Protein AF-A0A3C0QKD8-F1 (afdb_monomer)

Radius of gyration: 25.9 Å; Cα contacts (8 Å, |Δi|>4): 134; chains: 1; bounding box: 69×36×81 Å

Structure (mmCIF, N/CA/C/O backbone):
data_AF-A0A3C0QKD8-F1
#
_entry.id   AF-A0A3C0QKD8-F1
#
loop_
_atom_site.group_PDB
_atom_site.id
_atom_site.type_symbol
_atom_site.label_atom_id
_atom_site.label_alt_id
_atom_site.label_comp_id
_atom_site.label_asym_id
_atom_site.label_entity_id
_atom_site.label_seq_id
_atom_site.pdbx_PDB_ins_code
_atom_site.Cartn_x
_atom_site.Cartn_y
_atom_site.Cartn_z
_atom_site.occupancy
_atom_site.B_iso_or_equiv
_atom_site.auth_seq_id
_atom_site.auth_comp_id
_atom_site.auth_asym_id
_atom_site.auth_atom_id
_atom_site.pdbx_PDB_model_num
ATOM 1 N N . MET A 1 1 ? 36.847 -1.116 -53.064 1.00 80.38 1 MET A N 1
ATOM 2 C CA . MET A 1 1 ? 36.239 -2.237 -52.305 1.00 80.38 1 MET A CA 1
ATOM 3 C C . MET A 1 1 ? 36.498 -2.132 -50.800 1.00 80.38 1 MET A C 1
ATOM 5 O O . MET A 1 1 ? 35.533 -2.107 -50.054 1.00 80.38 1 MET A O 1
ATOM 9 N N . VAL A 1 2 ? 37.750 -1.978 -50.343 1.00 90.38 2 VAL A N 1
ATOM 10 C CA . VAL A 1 2 ? 38.104 -1.947 -48.902 1.00 90.38 2 VAL A CA 1
ATOM 11 C C . VAL A 1 2 ? 37.447 -0.801 -48.113 1.00 90.38 2 VAL A C 1
ATOM 13 O O . VAL A 1 2 ? 36.880 -1.041 -47.055 1.00 90.38 2 VAL A O 1
ATOM 16 N N . ILE A 1 3 ? 37.443 0.430 -48.639 1.00 92.25 3 ILE A N 1
ATOM 17 C CA . ILE A 1 3 ? 36.838 1.593 -47.953 1.00 92.25 3 ILE A CA 1
ATOM 18 C C . ILE A 1 3 ? 35.329 1.396 -47.732 1.00 92.25 3 ILE A C 1
ATOM 20 O O . ILE A 1 3 ? 34.822 1.678 -46.652 1.00 92.25 3 ILE A O 1
ATOM 24 N N . GLY A 1 4 ? 34.617 0.846 -48.722 1.00 93.06 4 GLY A N 1
ATOM 25 C CA . GLY A 1 4 ? 33.187 0.546 -48.599 1.00 93.06 4 GLY A CA 1
ATOM 26 C C . GLY A 1 4 ? 32.892 -0.508 -47.527 1.00 93.06 4 GLY A C 1
ATOM 27 O O . GLY A 1 4 ? 31.930 -0.364 -46.779 1.00 93.06 4 GLY A O 1
ATOM 28 N N . LEU A 1 5 ? 33.758 -1.521 -47.398 1.00 94.00 5 LEU A N 1
ATOM 29 C CA . LEU A 1 5 ? 33.658 -2.532 -46.343 1.00 94.00 5 LEU A CA 1
ATOM 30 C C . LEU A 1 5 ? 33.882 -1.923 -44.949 1.00 94.00 5 LEU A C 1
ATOM 32 O O . LEU A 1 5 ? 33.134 -2.226 -44.024 1.00 94.00 5 LEU A O 1
ATOM 36 N N . ILE A 1 6 ? 34.868 -1.032 -44.804 1.00 93.69 6 ILE A N 1
ATOM 37 C CA . ILE A 1 6 ? 35.143 -0.337 -43.536 1.00 93.69 6 ILE A CA 1
ATOM 38 C C . ILE A 1 6 ? 33.948 0.532 -43.125 1.00 93.69 6 ILE A C 1
ATOM 40 O O . ILE A 1 6 ? 33.510 0.457 -41.979 1.00 93.69 6 ILE A O 1
ATOM 44 N N . ILE A 1 7 ? 33.380 1.307 -44.056 1.00 94.38 7 ILE A N 1
ATOM 45 C CA . ILE A 1 7 ? 32.195 2.139 -43.789 1.00 94.38 7 ILE A CA 1
ATOM 46 C C . ILE A 1 7 ? 31.017 1.269 -43.331 1.00 94.38 7 ILE A C 1
ATOM 48 O O . ILE A 1 7 ? 30.371 1.592 -42.335 1.00 94.38 7 ILE A O 1
ATOM 52 N N . LEU A 1 8 ? 30.767 0.142 -44.004 1.00 94.50 8 LEU A N 1
ATOM 53 C CA . LEU A 1 8 ? 29.698 -0.786 -43.631 1.00 94.50 8 LEU A CA 1
ATOM 54 C C . LEU A 1 8 ? 29.883 -1.340 -42.209 1.00 94.50 8 LEU A C 1
ATOM 56 O O . LEU A 1 8 ? 28.931 -1.355 -41.430 1.00 94.50 8 LEU A O 1
ATOM 60 N N . ILE A 1 9 ? 31.103 -1.751 -41.850 1.00 95.19 9 ILE A N 1
ATOM 61 C CA . ILE A 1 9 ? 31.413 -2.261 -40.506 1.00 95.19 9 ILE A CA 1
ATOM 62 C C . ILE A 1 9 ? 31.172 -1.182 -39.449 1.00 95.19 9 ILE A C 1
ATOM 64 O O . ILE A 1 9 ? 30.532 -1.457 -38.437 1.00 95.19 9 ILE A O 1
ATOM 68 N N . VAL A 1 10 ? 31.631 0.050 -39.686 1.00 95.56 10 VAL A N 1
ATOM 69 C CA . VAL A 1 10 ? 31.432 1.166 -38.748 1.00 95.56 10 VAL A CA 1
ATOM 70 C C . VAL A 1 10 ? 29.944 1.453 -38.538 1.00 95.56 10 VAL A C 1
ATOM 72 O O . VAL A 1 10 ? 29.518 1.631 -37.398 1.00 95.56 10 VAL A O 1
ATOM 75 N N . VAL A 1 11 ? 29.136 1.437 -39.604 1.00 95.56 11 VAL A N 1
ATOM 76 C CA . VAL A 1 11 ? 27.679 1.631 -39.510 1.00 95.56 11 VAL A CA 1
ATOM 77 C C . VAL A 1 11 ? 27.017 0.513 -38.702 1.00 95.56 11 VAL A C 1
ATOM 79 O O . VAL A 1 11 ? 26.193 0.796 -37.832 1.00 95.56 11 VAL A O 1
ATOM 82 N N . ILE A 1 12 ? 27.396 -0.747 -38.937 1.00 95.25 12 ILE A N 1
ATOM 83 C CA . ILE A 1 12 ? 26.854 -1.895 -38.194 1.00 95.25 12 ILE A CA 1
ATOM 84 C C . ILE A 1 12 ? 27.232 -1.803 -36.713 1.00 95.25 12 ILE A C 1
ATOM 86 O O . ILE A 1 12 ? 26.358 -1.904 -35.853 1.00 95.25 12 ILE A O 1
ATOM 90 N N . VAL A 1 13 ? 28.510 -1.572 -36.402 1.00 95.44 13 VAL A N 1
ATOM 91 C CA . VAL A 1 13 ? 28.991 -1.457 -35.017 1.00 95.44 13 VAL A CA 1
ATOM 92 C C . VAL A 1 13 ? 28.319 -0.282 -34.308 1.00 95.44 13 VAL A C 1
ATOM 94 O O . VAL A 1 13 ? 27.832 -0.444 -33.189 1.00 95.44 13 VAL A O 1
ATOM 97 N N . GLY A 1 14 ? 28.216 0.875 -34.968 1.00 95.44 14 GLY A N 1
ATOM 98 C CA . GLY A 1 14 ? 27.505 2.039 -34.438 1.00 95.44 14 GLY A CA 1
ATOM 99 C C . GLY A 1 14 ? 26.031 1.743 -34.148 1.00 95.44 14 GLY A C 1
ATOM 100 O O . GLY A 1 14 ? 25.534 2.076 -33.072 1.00 95.44 14 GLY A O 1
ATOM 101 N N . GLY A 1 15 ? 25.347 1.047 -35.061 1.00 94.19 15 GLY A N 1
ATOM 102 C CA . GLY A 1 15 ? 23.964 0.607 -34.870 1.00 94.19 15 GLY A CA 1
ATOM 103 C C . GLY A 1 15 ? 23.799 -0.357 -33.690 1.00 94.19 15 GLY A C 1
ATOM 104 O O . GLY A 1 15 ? 22.895 -0.181 -32.872 1.00 94.19 15 GLY A O 1
ATOM 105 N N . VAL A 1 16 ? 24.696 -1.335 -33.547 1.00 93.12 16 VAL A N 1
ATOM 106 C CA . VAL A 1 16 ? 24.682 -2.289 -32.424 1.00 93.12 16 VAL A CA 1
ATOM 107 C C . VAL A 1 16 ? 24.898 -1.574 -31.089 1.00 93.12 16 VAL A C 1
ATOM 109 O O . VAL A 1 16 ? 24.144 -1.808 -30.143 1.00 93.12 16 VAL A O 1
ATOM 112 N N . LEU A 1 17 ? 25.877 -0.668 -31.007 1.00 94.25 17 LEU A N 1
ATOM 113 C CA . LEU A 1 17 ? 26.139 0.112 -29.793 1.00 94.25 17 LEU A CA 1
ATOM 114 C C . LEU A 1 17 ? 24.939 0.985 -29.402 1.00 94.25 17 LEU A C 1
ATOM 116 O O . LEU A 1 17 ? 24.600 1.064 -28.219 1.00 94.25 17 LEU A O 1
ATOM 120 N N . LEU A 1 18 ? 24.254 1.584 -30.381 1.00 93.31 18 LEU A N 1
ATOM 121 C CA . LEU A 1 18 ? 23.038 2.364 -30.142 1.00 93.31 18 LEU A CA 1
ATOM 122 C C . LEU A 1 18 ? 21.918 1.498 -29.544 1.00 93.31 18 LEU A C 1
ATOM 124 O O . LEU A 1 18 ? 21.311 1.875 -28.538 1.00 93.31 18 LEU A O 1
ATOM 128 N N . VAL A 1 19 ? 21.662 0.323 -30.128 1.00 90.38 19 VAL A N 1
ATOM 129 C CA . VAL A 1 19 ? 20.639 -0.615 -29.635 1.00 90.38 19 VAL A CA 1
ATOM 130 C C . VAL A 1 19 ? 20.970 -1.096 -28.221 1.00 90.38 19 VAL A C 1
ATOM 132 O O . VAL A 1 19 ? 20.083 -1.130 -27.365 1.00 90.38 19 VAL A O 1
ATOM 135 N N . LEU A 1 20 ? 22.240 -1.408 -27.945 1.00 92.00 20 LEU A N 1
ATOM 136 C CA . LEU A 1 20 ? 22.697 -1.790 -26.606 1.00 92.00 20 LEU A CA 1
ATOM 137 C C . LEU A 1 20 ? 22.483 -0.663 -25.590 1.00 92.00 20 LEU A C 1
ATOM 139 O O . LEU A 1 20 ? 21.946 -0.915 -24.511 1.00 92.00 20 LEU A O 1
ATOM 143 N N . GLY A 1 21 ? 22.823 0.580 -25.941 1.00 92.44 21 GLY A N 1
ATOM 144 C CA . GLY A 1 21 ? 22.597 1.743 -25.080 1.00 92.44 21 GLY A CA 1
ATOM 145 C C . GLY A 1 21 ? 21.118 1.937 -24.726 1.00 92.44 21 GLY A C 1
ATOM 146 O O . GLY A 1 21 ? 20.770 2.095 -23.551 1.00 92.44 21 GLY A O 1
ATOM 147 N N . ILE A 1 22 ? 20.228 1.839 -25.721 1.00 90.62 22 ILE A N 1
ATOM 148 C CA . ILE A 1 22 ? 18.770 1.912 -25.520 1.00 90.62 22 ILE A CA 1
ATOM 149 C C . ILE A 1 22 ? 18.277 0.760 -24.635 1.00 90.62 22 ILE A C 1
ATOM 151 O O . ILE A 1 22 ? 17.423 0.969 -23.765 1.00 90.62 22 ILE A O 1
ATOM 155 N N . GLY A 1 23 ? 18.811 -0.446 -24.840 1.00 91.56 23 GLY A N 1
ATOM 156 C CA . GLY A 1 23 ? 18.458 -1.632 -24.065 1.00 91.56 23 GLY A CA 1
ATOM 157 C C . GLY A 1 23 ? 18.839 -1.510 -22.594 1.00 91.56 23 GLY A C 1
ATOM 158 O O . GLY A 1 23 ? 17.981 -1.692 -21.728 1.00 91.56 23 GLY A O 1
ATOM 159 N N . ILE A 1 24 ? 20.081 -1.111 -22.305 1.00 93.75 24 ILE A N 1
ATOM 160 C CA . ILE A 1 24 ? 20.577 -0.902 -20.935 1.00 93.75 24 ILE A CA 1
ATOM 161 C C . ILE A 1 24 ? 19.752 0.179 -20.228 1.00 93.75 24 ILE A C 1
ATOM 163 O O . ILE A 1 24 ? 19.260 -0.040 -19.118 1.00 93.75 24 ILE A O 1
ATOM 167 N N . GLY A 1 25 ? 19.536 1.327 -20.881 1.00 94.12 25 GLY A N 1
ATOM 168 C CA . GLY A 1 25 ? 18.723 2.407 -20.317 1.00 94.12 25 GLY A CA 1
ATOM 169 C C . GLY A 1 25 ? 17.281 1.969 -20.048 1.00 94.12 25 GLY A C 1
ATOM 170 O O . GLY A 1 25 ? 16.704 2.278 -19.002 1.00 94.12 25 GLY A O 1
ATOM 171 N N . THR A 1 26 ? 16.705 1.183 -20.960 1.00 94.19 26 THR A N 1
ATOM 172 C CA . THR A 1 26 ? 15.344 0.665 -20.813 1.00 94.19 26 THR A CA 1
ATOM 173 C C . THR A 1 26 ? 15.217 -0.308 -19.656 1.00 94.19 26 THR A C 1
ATOM 175 O O . THR A 1 26 ? 14.355 -0.103 -18.796 1.00 94.19 26 THR A O 1
ATOM 178 N N . TYR A 1 27 ? 16.101 -1.297 -19.586 1.00 95.12 27 TYR A N 1
ATOM 179 C CA . TYR A 1 27 ? 16.135 -2.275 -18.506 1.00 95.12 27 TYR A CA 1
ATOM 180 C C . TYR A 1 27 ? 16.304 -1.599 -17.137 1.00 95.12 27 TYR A C 1
ATOM 182 O O . TYR A 1 27 ? 15.473 -1.791 -16.246 1.00 95.12 27 TYR A O 1
ATOM 190 N N . ASN A 1 28 ? 17.296 -0.714 -16.993 1.00 96.38 28 ASN A N 1
ATOM 191 C CA . ASN A 1 28 ? 17.555 -0.009 -15.735 1.00 96.38 28 ASN A CA 1
ATOM 192 C C . ASN A 1 28 ? 16.366 0.861 -15.302 1.00 96.38 28 ASN A C 1
ATOM 194 O O . ASN A 1 28 ? 16.020 0.893 -14.119 1.00 96.38 28 ASN A O 1
ATOM 198 N N . SER A 1 29 ? 15.687 1.520 -16.251 1.00 96.06 29 SER A N 1
ATOM 199 C CA . SER A 1 29 ? 14.483 2.303 -15.942 1.00 96.06 29 SER A CA 1
ATOM 200 C C . SER A 1 29 ? 13.337 1.434 -15.407 1.00 96.06 29 SER A C 1
ATOM 202 O O . SER A 1 29 ? 12.651 1.834 -14.467 1.00 96.06 29 SER A O 1
ATOM 204 N N . MET A 1 30 ? 13.153 0.222 -15.943 1.00 95.94 30 MET A N 1
ATOM 205 C CA . MET A 1 30 ? 12.125 -0.709 -15.468 1.00 95.94 30 MET A CA 1
ATOM 206 C C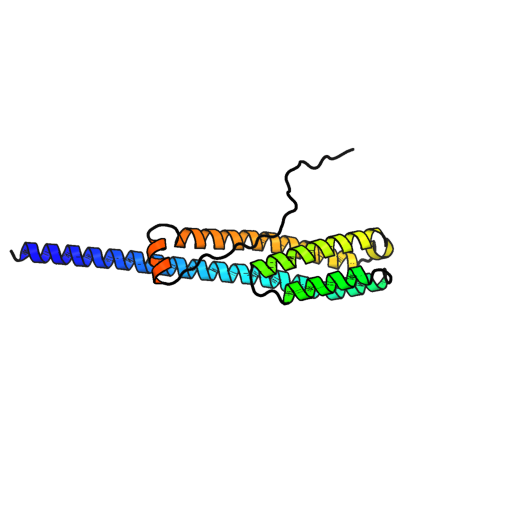 . MET A 1 30 ? 12.458 -1.291 -14.098 1.00 95.94 30 MET A C 1
ATOM 208 O O . MET A 1 30 ? 11.563 -1.396 -13.261 1.00 95.94 30 MET A O 1
ATOM 212 N N . VAL A 1 31 ? 13.724 -1.643 -13.848 1.00 97.50 31 VAL A N 1
ATOM 213 C CA . VAL A 1 31 ? 14.183 -2.090 -12.522 1.00 97.50 31 VAL A CA 1
ATOM 214 C C . VAL A 1 31 ? 13.965 -0.984 -11.491 1.00 97.50 31 VAL A C 1
ATOM 216 O O . VAL A 1 31 ? 13.397 -1.233 -10.431 1.00 97.50 31 VAL A O 1
ATOM 219 N N . SER A 1 32 ? 14.327 0.258 -11.826 1.00 98.12 32 SER A N 1
ATOM 220 C CA . SER A 1 32 ? 14.095 1.410 -10.951 1.00 98.12 32 SER A CA 1
ATOM 221 C C . SER A 1 32 ? 12.609 1.595 -10.626 1.00 98.12 32 SER A C 1
ATOM 223 O O . SER A 1 32 ? 12.248 1.754 -9.461 1.00 98.12 32 SER A O 1
ATOM 225 N N . LEU A 1 33 ? 11.731 1.524 -11.632 1.00 98.12 33 LEU A N 1
ATOM 226 C CA . LEU A 1 33 ? 10.284 1.635 -11.426 1.00 98.12 33 LEU A CA 1
ATOM 227 C C . LEU A 1 33 ? 9.717 0.468 -10.607 1.00 98.12 33 LEU A C 1
ATOM 229 O O . LEU A 1 33 ? 8.887 0.709 -9.736 1.00 98.12 33 LEU A O 1
ATOM 233 N N . ARG A 1 34 ? 10.189 -0.766 -10.822 1.00 97.81 34 ARG A N 1
ATOM 234 C CA . ARG A 1 34 ? 9.801 -1.933 -10.012 1.00 97.81 34 ARG A CA 1
ATOM 235 C C . ARG A 1 34 ? 10.134 -1.706 -8.537 1.00 97.81 34 ARG A C 1
ATOM 237 O O . ARG A 1 34 ? 9.251 -1.821 -7.695 1.00 97.81 34 ARG A O 1
ATOM 244 N N . ASN A 1 35 ? 11.362 -1.281 -8.247 1.00 98.12 35 ASN A N 1
ATOM 245 C CA . ASN A 1 35 ? 11.793 -0.995 -6.878 1.00 98.12 35 ASN A CA 1
ATOM 246 C C . ASN A 1 35 ? 10.987 0.153 -6.252 1.00 98.12 35 ASN A C 1
ATOM 248 O O . ASN A 1 35 ? 10.695 0.123 -5.061 1.00 98.12 35 ASN A O 1
ATOM 252 N N . ARG A 1 36 ? 10.594 1.162 -7.042 1.00 98.06 36 ARG A N 1
ATOM 253 C CA . ARG A 1 36 ? 9.719 2.248 -6.570 1.00 98.06 36 ARG A CA 1
ATOM 254 C C . ARG A 1 36 ? 8.314 1.754 -6.231 1.00 98.06 36 ARG A C 1
ATOM 256 O O . ARG A 1 36 ? 7.789 2.175 -5.206 1.00 98.06 36 ARG A O 1
ATOM 263 N N . VAL A 1 37 ? 7.739 0.865 -7.047 1.00 98.25 37 VAL A N 1
ATOM 264 C CA . VAL A 1 37 ? 6.455 0.207 -6.752 1.00 98.25 37 VAL A CA 1
ATOM 265 C C . VAL A 1 37 ? 6.555 -0.569 -5.440 1.00 98.25 37 VAL A C 1
ATOM 267 O O . VAL A 1 37 ? 5.754 -0.338 -4.535 1.00 98.25 37 VAL A O 1
ATOM 270 N N . ASP A 1 38 ? 7.570 -1.418 -5.296 1.00 97.25 38 ASP A N 1
ATOM 271 C CA . ASP A 1 38 ? 7.734 -2.249 -4.100 1.00 97.25 38 ASP A CA 1
ATOM 272 C C . ASP A 1 38 ? 7.981 -1.375 -2.844 1.00 97.25 38 ASP A C 1
ATOM 274 O O . ASP A 1 38 ? 7.348 -1.572 -1.809 1.00 97.25 38 ASP A O 1
ATOM 278 N N . ASN A 1 39 ? 8.786 -0.311 -2.951 1.00 97.81 39 ASN A N 1
ATOM 279 C CA . ASN A 1 39 ? 8.974 0.665 -1.870 1.00 97.81 39 ASN A CA 1
ATOM 280 C C . ASN A 1 39 ? 7.677 1.397 -1.490 1.00 97.81 39 ASN A C 1
ATOM 282 O O . ASN A 1 39 ? 7.385 1.567 -0.309 1.00 97.81 39 ASN A O 1
ATOM 286 N N . SER A 1 40 ? 6.879 1.828 -2.473 1.00 97.44 40 SER A N 1
ATOM 287 C CA . SER A 1 40 ? 5.586 2.466 -2.194 1.00 97.44 40 SER A CA 1
ATOM 288 C C . SER A 1 40 ? 4.597 1.510 -1.519 1.00 97.44 40 SER A C 1
ATOM 290 O O . SER A 1 40 ? 3.837 1.936 -0.653 1.00 97.44 40 SER A O 1
ATOM 292 N N . TRP A 1 41 ? 4.663 0.210 -1.827 1.00 97.31 41 TRP A N 1
ATOM 293 C CA . TRP A 1 41 ? 3.885 -0.807 -1.120 1.00 97.31 41 TRP A CA 1
ATOM 294 C C . TRP A 1 41 ? 4.327 -0.954 0.338 1.00 97.31 41 TRP A C 1
ATOM 296 O O . TRP A 1 41 ? 3.487 -0.989 1.233 1.00 97.31 41 TRP A O 1
ATOM 306 N N . HIS A 1 42 ? 5.636 -0.963 0.603 1.00 96.62 42 HIS A N 1
ATOM 307 C CA . HIS A 1 42 ? 6.151 -0.999 1.976 1.00 96.62 42 HIS A CA 1
ATOM 308 C C . HIS A 1 42 ? 5.682 0.196 2.815 1.00 96.62 42 HIS A C 1
ATOM 310 O O . HIS A 1 42 ? 5.381 0.034 3.995 1.00 96.62 42 HIS A O 1
ATOM 316 N N . GLN A 1 43 ? 5.562 1.384 2.218 1.00 95.88 43 GLN A N 1
ATOM 317 C CA . GLN A 1 43 ? 5.015 2.550 2.920 1.00 95.88 43 GLN A CA 1
ATOM 318 C C . GLN A 1 43 ? 3.551 2.351 3.327 1.00 95.88 43 GLN A C 1
ATOM 320 O O . GLN A 1 43 ? 3.176 2.753 4.428 1.00 95.88 43 GLN A O 1
ATOM 325 N N . ILE A 1 44 ? 2.744 1.704 2.480 1.00 96.56 44 ILE A N 1
ATOM 326 C CA . ILE A 1 44 ? 1.365 1.327 2.815 1.00 96.56 44 ILE A CA 1
ATOM 327 C C . ILE A 1 44 ? 1.368 0.298 3.952 1.00 96.56 44 ILE A C 1
ATOM 329 O O . ILE A 1 44 ? 0.701 0.525 4.959 1.00 96.56 44 ILE A O 1
ATOM 333 N N . ASP A 1 45 ? 2.156 -0.779 3.839 1.00 95.69 45 ASP A N 1
ATOM 334 C CA . ASP A 1 45 ? 2.227 -1.858 4.842 1.00 95.69 45 ASP A CA 1
ATOM 335 C C . ASP A 1 45 ? 2.521 -1.325 6.253 1.00 95.69 45 ASP A C 1
ATOM 337 O O . ASP A 1 45 ? 1.875 -1.717 7.224 1.00 95.69 45 ASP A O 1
ATOM 341 N N . VAL A 1 46 ? 3.431 -0.353 6.374 1.00 96.25 46 VAL A N 1
ATOM 342 C CA . VAL A 1 46 ? 3.731 0.300 7.658 1.00 96.25 46 VAL A CA 1
ATOM 343 C C . VAL A 1 46 ? 2.490 0.959 8.269 1.00 96.25 46 VAL A C 1
ATOM 345 O O . VAL A 1 46 ? 2.276 0.855 9.478 1.00 96.25 46 VAL A O 1
ATOM 348 N N . GLN A 1 47 ? 1.667 1.640 7.468 1.00 96.88 47 GLN A N 1
ATOM 349 C CA . GLN A 1 47 ? 0.449 2.286 7.969 1.00 96.88 47 GLN A CA 1
ATOM 350 C C . GLN A 1 47 ? -0.636 1.262 8.314 1.00 96.88 47 GLN A C 1
ATOM 352 O O . GLN A 1 47 ? -1.291 1.393 9.348 1.00 96.88 47 GLN A O 1
ATOM 357 N N . LEU A 1 48 ? -0.777 0.209 7.505 1.00 96.12 48 LEU A N 1
ATOM 358 C CA . LEU A 1 48 ? -1.714 -0.884 7.772 1.00 96.12 48 LEU A CA 1
ATOM 359 C C . LEU A 1 48 ? -1.403 -1.576 9.102 1.00 96.12 48 LEU A C 1
ATOM 361 O O . LEU A 1 48 ? -2.299 -1.751 9.926 1.00 96.12 48 LEU A O 1
ATOM 365 N N . ARG A 1 49 ? -0.126 -1.883 9.359 1.00 95.62 49 ARG A N 1
ATOM 366 C CA . ARG A 1 49 ? 0.326 -2.465 10.634 1.00 95.62 49 ARG A CA 1
ATOM 367 C C . ARG A 1 49 ? -0.013 -1.579 11.826 1.00 95.62 49 ARG A C 1
ATOM 369 O O . ARG A 1 49 ? -0.650 -2.058 12.757 1.00 95.62 49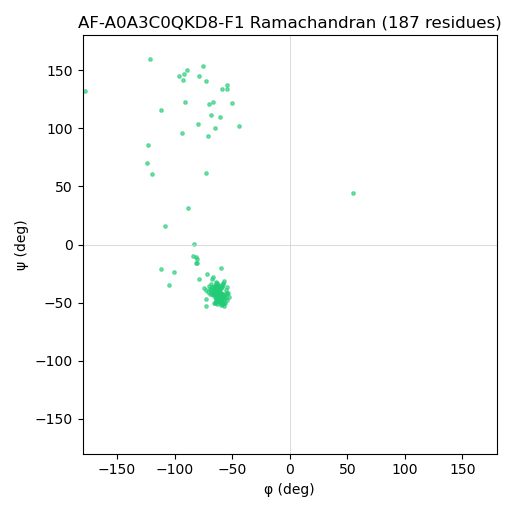 ARG A O 1
ATOM 376 N N . LYS A 1 50 ? 0.308 -0.281 11.759 1.00 96.56 50 LYS A N 1
ATOM 377 C CA . LYS A 1 50 ? -0.062 0.680 12.815 1.00 96.56 50 LYS A CA 1
ATOM 378 C C . LYS A 1 50 ? -1.562 0.655 13.089 1.00 96.56 50 LYS A C 1
ATOM 380 O O . LYS A 1 50 ? -1.970 0.650 14.245 1.00 96.56 50 LYS A O 1
ATOM 385 N N . ARG A 1 51 ? -2.386 0.590 12.038 1.00 95.62 51 ARG A N 1
ATOM 386 C CA . ARG A 1 51 ? -3.839 0.480 12.185 1.00 95.62 51 ARG A CA 1
ATOM 387 C C . ARG A 1 51 ? -4.238 -0.789 12.931 1.00 95.62 51 ARG A C 1
ATOM 389 O O . ARG A 1 51 ? -5.038 -0.735 13.860 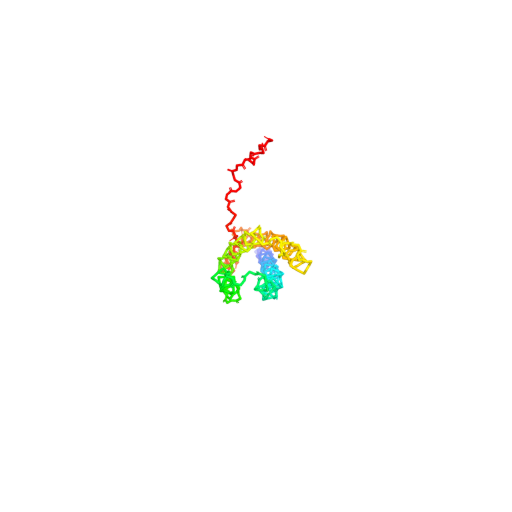1.00 95.62 51 ARG A O 1
ATOM 396 N N . TYR A 1 52 ? -3.670 -1.928 12.546 1.00 95.81 52 TYR A N 1
ATOM 397 C C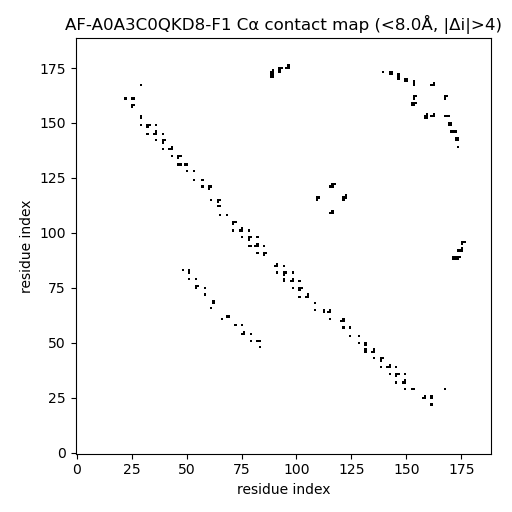A . TYR A 1 52 ? -3.945 -3.208 13.196 1.00 95.81 52 TYR A CA 1
ATOM 398 C C . TYR A 1 52 ? -3.504 -3.232 14.650 1.00 95.81 52 TYR A C 1
ATOM 400 O O . TYR A 1 52 ? -4.168 -3.871 15.463 1.00 95.81 52 TYR A O 1
ATOM 408 N N . ASP A 1 53 ? -2.429 -2.540 14.992 1.00 95.88 53 ASP A N 1
ATOM 409 C CA . ASP A 1 53 ? -1.931 -2.471 16.363 1.00 95.88 53 ASP A CA 1
ATOM 410 C C . ASP A 1 53 ? -2.839 -1.622 17.268 1.00 95.88 53 ASP A C 1
ATOM 412 O O . ASP A 1 53 ? -2.925 -1.887 18.466 1.00 95.88 53 ASP A O 1
ATOM 416 N N . LEU A 1 54 ? -3.597 -0.671 16.706 1.00 95.06 54 LEU A N 1
ATOM 417 C CA . LEU A 1 54 ? -4.585 0.118 17.455 1.00 95.06 54 LEU A CA 1
ATOM 418 C C . LEU A 1 54 ? -5.902 -0.625 17.713 1.00 95.06 54 LEU A C 1
ATOM 420 O O . LEU A 1 54 ? -6.555 -0.371 18.726 1.00 95.06 54 LEU A O 1
ATOM 424 N N . ILE A 1 55 ? -6.303 -1.542 16.825 1.00 94.38 55 ILE A N 1
ATOM 425 C CA . ILE A 1 55 ? -7.610 -2.217 16.906 1.00 94.38 55 ILE A CA 1
ATOM 426 C C . ILE A 1 55 ? -7.844 -2.925 18.256 1.00 94.38 55 ILE A C 1
ATOM 428 O O . ILE A 1 55 ? -8.925 -2.744 18.814 1.00 94.38 55 ILE A O 1
ATOM 432 N N . PRO A 1 56 ? -6.897 -3.697 18.828 1.00 94.81 56 PRO A N 1
ATOM 433 C CA . PRO A 1 56 ? -7.098 -4.333 20.129 1.00 94.81 56 PRO A CA 1
ATOM 434 C C . PRO A 1 56 ? -7.398 -3.327 21.243 1.00 94.81 56 PRO A C 1
ATOM 436 O O . PRO A 1 56 ? -8.353 -3.518 21.989 1.00 94.81 56 PRO A O 1
ATOM 439 N N . ASN A 1 57 ? -6.648 -2.221 21.310 1.00 94.62 57 ASN A N 1
ATOM 440 C CA . ASN A 1 57 ? -6.863 -1.177 22.317 1.00 94.62 57 ASN A CA 1
ATOM 441 C C . ASN A 1 57 ? -8.234 -0.512 22.154 1.00 94.62 57 ASN A C 1
ATOM 443 O O . ASN A 1 57 ? -8.920 -0.232 23.139 1.00 94.62 57 ASN A O 1
ATOM 447 N N . LEU A 1 58 ? -8.655 -0.296 20.906 1.00 93.06 58 LEU A N 1
ATOM 448 C CA . LEU A 1 58 ? -9.968 0.252 20.590 1.00 93.06 58 LEU A CA 1
ATOM 449 C C . LEU A 1 58 ? -11.090 -0.700 21.027 1.00 93.06 58 LEU A C 1
ATOM 451 O O . LEU A 1 58 ? -12.045 -0.277 21.674 1.00 93.06 58 LEU A O 1
ATOM 455 N N . VAL A 1 59 ? -10.938 -1.994 20.737 1.00 93.94 59 VAL A N 1
ATOM 456 C CA . VAL A 1 59 ? -11.879 -3.042 21.145 1.00 93.94 59 VAL A CA 1
ATOM 457 C C . VAL A 1 59 ? -11.981 -3.140 22.666 1.00 93.94 59 VAL A C 1
ATOM 459 O O . VAL A 1 59 ? -13.093 -3.185 23.184 1.00 93.94 59 VAL A O 1
ATOM 462 N N . GLU A 1 60 ? -10.862 -3.145 23.391 1.00 94.12 60 GLU A N 1
ATOM 463 C CA . GLU A 1 60 ? -10.877 -3.200 24.859 1.00 94.12 60 GLU A CA 1
ATOM 464 C C . GLU A 1 60 ? -11.530 -1.957 25.475 1.00 94.12 60 GLU A C 1
ATOM 466 O O . GLU A 1 60 ? -12.336 -2.080 26.399 1.00 94.12 60 GLU A O 1
ATOM 471 N N . THR A 1 61 ? -11.277 -0.775 24.905 1.00 92.94 61 THR A N 1
ATOM 472 C CA . THR A 1 61 ? -11.942 0.462 25.338 1.00 92.94 61 THR A CA 1
ATOM 473 C C . THR A 1 61 ? -13.456 0.349 25.151 1.00 92.94 61 THR A C 1
ATOM 475 O O . THR A 1 61 ? -14.215 0.563 26.092 1.00 92.94 61 THR A O 1
ATOM 478 N N . VAL A 1 62 ? -13.921 -0.087 23.975 1.00 93.06 62 VAL A N 1
ATOM 479 C CA . VAL A 1 62 ? -15.360 -0.234 23.694 1.00 93.06 62 VAL A CA 1
ATOM 480 C C . VAL A 1 62 ? -16.002 -1.307 24.577 1.00 93.06 62 VAL A C 1
ATOM 482 O O . VAL A 1 62 ? -17.108 -1.095 25.071 1.00 93.06 62 VAL A O 1
ATOM 485 N N . LYS A 1 63 ? -15.318 -2.426 24.858 1.00 93.06 63 LYS A N 1
ATOM 486 C CA . LYS A 1 63 ? -15.811 -3.465 25.786 1.00 93.06 63 LYS A CA 1
ATOM 487 C C . LYS A 1 63 ? -16.084 -2.931 27.191 1.00 93.06 63 LYS A C 1
ATOM 489 O O . LYS A 1 63 ? -17.008 -3.423 27.841 1.00 93.06 63 LYS A O 1
ATOM 494 N N . GLY A 1 64 ? -15.302 -1.955 27.659 1.00 92.19 64 GLY A N 1
ATOM 495 C CA . GLY A 1 64 ? -15.486 -1.330 28.971 1.00 92.19 64 GLY A CA 1
ATOM 496 C C . GLY A 1 64 ? -16.868 -0.691 29.140 1.00 92.19 64 GLY A C 1
ATOM 497 O O . GLY A 1 64 ? -17.474 -0.820 30.204 1.00 92.19 64 GLY A O 1
ATOM 498 N N . TYR A 1 65 ? -17.393 -0.095 28.066 1.00 92.12 65 TYR A N 1
ATOM 499 C CA . TYR A 1 65 ? -18.647 0.669 28.066 1.00 92.12 65 TYR A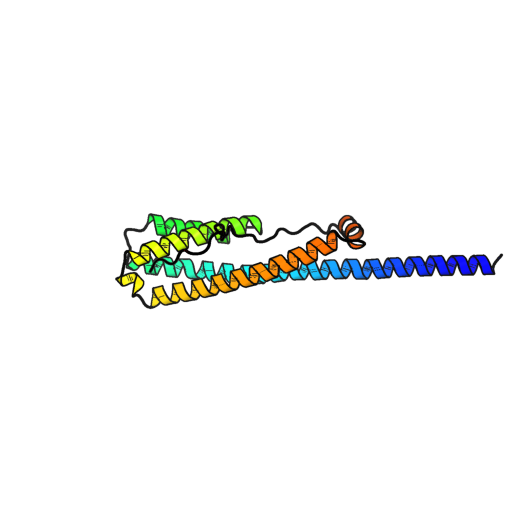 CA 1
ATOM 500 C C . TYR A 1 65 ? -19.822 -0.083 27.419 1.00 92.12 65 TYR A C 1
ATOM 502 O O . TYR A 1 65 ? -20.955 0.013 27.884 1.00 92.12 65 TYR A O 1
ATOM 510 N N . ALA A 1 66 ? -19.570 -0.875 26.375 1.00 89.75 66 ALA A N 1
ATOM 511 C CA . ALA A 1 66 ? -20.587 -1.493 25.525 1.00 89.75 66 ALA A CA 1
ATOM 512 C C . ALA A 1 66 ? -20.509 -3.032 25.553 1.00 89.75 66 ALA A C 1
ATOM 514 O O . ALA A 1 66 ? -20.318 -3.701 24.537 1.00 89.75 66 ALA A O 1
ATOM 515 N N . LYS A 1 67 ? -20.685 -3.631 26.738 1.00 86.38 67 LYS A N 1
ATOM 516 C CA . LYS A 1 67 ? -20.544 -5.091 26.962 1.00 86.38 67 LYS A CA 1
ATOM 517 C C . LYS A 1 67 ? -21.492 -5.970 26.131 1.00 86.38 67 LYS A C 1
ATOM 519 O O . LYS A 1 67 ? -21.225 -7.162 25.967 1.00 86.38 67 LYS A O 1
ATOM 524 N N . HIS A 1 68 ? -22.592 -5.407 25.633 1.00 89.69 68 HIS A N 1
ATOM 525 C CA . HIS A 1 68 ? -23.578 -6.112 24.810 1.00 89.69 68 HIS A CA 1
ATOM 526 C C . HIS A 1 68 ? -23.195 -6.175 23.318 1.00 89.69 68 HIS A C 1
ATOM 528 O O . HIS A 1 68 ? -23.783 -6.957 22.580 1.00 89.69 68 HIS A O 1
ATOM 534 N N . GLU A 1 69 ? -22.157 -5.452 22.882 1.00 93.19 69 GLU A N 1
ATOM 535 C CA . GLU A 1 69 ? -21.723 -5.351 21.475 1.00 93.19 69 GLU A CA 1
ATOM 536 C C . GLU A 1 69 ? -20.727 -6.445 21.054 1.00 93.19 69 GLU A C 1
ATOM 538 O O . GLU A 1 69 ? -19.847 -6.226 20.219 1.00 93.19 69 GLU A O 1
ATOM 543 N N . LYS A 1 70 ? -20.830 -7.643 21.640 1.00 90.62 70 LYS A N 1
ATOM 544 C CA . LYS A 1 70 ? -19.855 -8.728 21.421 1.00 90.62 70 LYS A CA 1
ATOM 545 C C . LYS A 1 70 ? -19.706 -9.096 19.947 1.00 90.62 70 LYS A C 1
ATOM 547 O O . LYS A 1 70 ? -18.586 -9.159 19.457 1.00 90.62 70 LYS A O 1
ATOM 552 N N . GLU A 1 71 ? -20.822 -9.262 19.240 1.00 91.62 71 GLU A N 1
ATOM 553 C CA . GLU A 1 71 ? -20.819 -9.628 17.819 1.00 91.62 71 GLU A CA 1
ATOM 554 C C . GLU A 1 71 ? -20.113 -8.563 16.961 1.00 91.62 71 GLU A C 1
ATOM 556 O O . GLU A 1 71 ? -19.314 -8.886 16.081 1.00 91.62 71 GLU A O 1
ATOM 561 N N . THR A 1 72 ? -20.360 -7.280 17.240 1.00 90.75 72 THR A N 1
ATOM 562 C CA . THR A 1 72 ? -19.713 -6.160 16.542 1.00 90.75 72 THR A CA 1
ATOM 563 C C . THR A 1 72 ? -18.199 -6.189 16.752 1.00 90.75 72 THR A C 1
ATOM 565 O O . THR A 1 72 ? -17.426 -6.063 15.801 1.00 90.75 72 THR A O 1
ATOM 568 N N . LEU A 1 73 ? -17.758 -6.408 17.991 1.00 93.06 73 LEU A N 1
ATOM 569 C CA . LEU A 1 73 ? -16.339 -6.446 18.345 1.00 93.06 73 LEU A CA 1
ATOM 570 C C . LEU A 1 73 ? -15.626 -7.688 17.793 1.00 93.06 73 LEU A C 1
ATOM 572 O O . LEU A 1 73 ? -14.477 -7.598 17.360 1.00 93.06 73 LEU A O 1
ATOM 576 N N . GLU A 1 74 ? -16.305 -8.833 17.743 1.00 93.31 74 GLU A N 1
ATOM 577 C CA . GLU A 1 74 ? -15.799 -10.046 17.096 1.00 93.31 74 GLU A CA 1
ATOM 578 C C . GLU A 1 74 ? -15.588 -9.833 15.594 1.00 93.31 74 GLU A C 1
ATOM 580 O O . GLU A 1 74 ? -14.539 -10.213 15.068 1.00 93.31 74 GLU A O 1
ATOM 585 N N . LYS A 1 75 ? -16.521 -9.151 14.914 1.00 93.50 75 LYS A N 1
ATOM 586 C CA . LYS A 1 75 ? -16.363 -8.773 13.498 1.00 93.50 75 LYS A CA 1
ATOM 587 C C . LYS A 1 75 ? -15.143 -7.877 13.279 1.00 93.50 75 LYS A C 1
ATOM 589 O O . LYS A 1 75 ? -14.393 -8.111 12.334 1.00 93.50 75 LYS A O 1
ATOM 594 N N . VAL A 1 76 ? -14.896 -6.907 14.163 1.00 93.38 76 VAL A N 1
ATOM 595 C CA . VAL A 1 76 ? -13.707 -6.033 14.100 1.00 93.38 76 VAL A CA 1
ATOM 596 C C . VAL A 1 76 ? -12.411 -6.845 14.254 1.00 93.38 76 VAL A C 1
ATOM 598 O O . VAL A 1 76 ? -11.468 -6.673 13.476 1.00 93.38 76 VAL A O 1
ATOM 601 N N . ILE A 1 77 ? -12.355 -7.769 15.220 1.00 93.81 77 ILE A N 1
ATOM 602 C CA . ILE A 1 77 ? -11.186 -8.643 15.423 1.00 93.81 77 ILE A CA 1
ATOM 603 C C . ILE A 1 77 ? -10.974 -9.568 14.216 1.00 93.81 77 ILE A C 1
ATOM 605 O O . ILE A 1 77 ? -9.838 -9.753 13.769 1.00 93.81 77 ILE A O 1
ATOM 609 N N . ALA A 1 78 ? -12.049 -10.140 13.671 1.00 94.44 78 ALA A N 1
ATOM 610 C CA . ALA A 1 78 ? -11.983 -10.995 12.491 1.00 94.44 78 ALA A CA 1
ATOM 611 C C . ALA A 1 78 ? -11.474 -10.218 11.267 1.00 94.44 78 ALA A C 1
ATOM 613 O O . ALA A 1 78 ? -10.563 -10.688 10.584 1.00 94.44 78 ALA A O 1
ATOM 614 N N . ALA A 1 79 ? -11.981 -9.002 11.043 1.00 93.94 79 ALA A N 1
ATOM 615 C CA . ALA A 1 79 ? -11.532 -8.137 9.957 1.00 93.94 79 ALA A CA 1
ATOM 616 C C . ALA A 1 79 ? -10.044 -7.774 10.093 1.00 93.94 79 ALA A C 1
ATOM 618 O O . ALA A 1 79 ? -9.296 -7.890 9.120 1.00 93.94 79 ALA A O 1
ATOM 619 N N . ARG A 1 80 ? -9.580 -7.448 11.311 1.00 94.88 80 ARG A N 1
ATOM 620 C CA . ARG A 1 80 ? -8.148 -7.259 11.609 1.00 94.88 80 ARG A CA 1
ATOM 621 C C . ARG A 1 80 ? -7.326 -8.482 11.211 1.00 94.88 80 ARG A C 1
ATOM 623 O O . ARG A 1 80 ? -6.284 -8.334 10.577 1.00 94.88 80 ARG A O 1
ATOM 630 N N . LYS A 1 81 ? -7.770 -9.683 11.592 1.00 95.69 81 LYS A N 1
ATOM 631 C CA . LYS A 1 81 ? -7.059 -10.927 11.271 1.00 95.69 81 LYS A CA 1
ATOM 632 C C . LYS A 1 81 ? -6.941 -11.118 9.759 1.00 95.69 81 LYS A C 1
ATOM 634 O O . LYS A 1 81 ? -5.842 -11.352 9.268 1.00 95.69 81 LYS A O 1
ATOM 639 N N . THR A 1 82 ? -8.031 -10.935 9.015 1.00 94.88 82 THR A N 1
ATOM 640 C CA . THR A 1 82 ? -7.996 -11.007 7.546 1.00 94.88 82 THR A CA 1
ATOM 641 C C . THR A 1 82 ? -7.046 -9.971 6.940 1.00 94.88 82 THR A C 1
ATOM 643 O O . THR A 1 82 ? -6.337 -10.290 5.988 1.00 94.88 82 THR A O 1
ATOM 646 N N . GLY A 1 83 ? -6.984 -8.763 7.509 1.00 94.19 83 GLY A N 1
ATOM 647 C CA . GLY A 1 83 ? -6.049 -7.713 7.092 1.00 94.19 83 GLY A CA 1
ATOM 648 C C . GLY A 1 83 ? -4.578 -8.078 7.281 1.00 94.19 83 GLY A C 1
ATOM 649 O O . GLY A 1 83 ? -3.765 -7.742 6.426 1.00 94.19 83 GLY A O 1
ATOM 650 N N . ILE A 1 84 ? -4.245 -8.786 8.362 1.00 94.75 84 ILE A N 1
ATOM 651 C CA . ILE A 1 84 ? -2.885 -9.274 8.653 1.00 94.75 84 ILE A CA 1
ATOM 652 C C . ILE A 1 84 ? -2.512 -10.471 7.768 1.00 94.75 84 ILE A C 1
ATOM 654 O O . ILE A 1 84 ? -1.362 -10.610 7.347 1.00 94.75 84 ILE A O 1
ATOM 658 N N . ASP A 1 85 ? -3.475 -11.351 7.498 1.00 94.69 85 ASP A N 1
ATOM 659 C CA . ASP A 1 85 ? -3.232 -12.597 6.771 1.00 94.69 85 ASP A CA 1
ATOM 660 C C . ASP A 1 85 ? -3.161 -12.402 5.247 1.00 94.69 85 ASP A C 1
ATOM 662 O O . ASP A 1 85 ? -2.635 -13.274 4.546 1.00 94.69 85 ASP A O 1
ATOM 666 N N . ALA A 1 86 ? -3.638 -11.265 4.731 1.00 94.81 86 ALA A N 1
ATOM 667 C CA . ALA A 1 86 ? -3.605 -10.920 3.314 1.00 94.81 86 ALA A CA 1
ATOM 668 C C . ALA A 1 86 ? -2.181 -10.990 2.724 1.00 94.81 86 ALA A C 1
ATOM 670 O O . ALA A 1 86 ? -1.206 -10.514 3.304 1.00 94.81 86 ALA A O 1
ATOM 671 N N . LYS A 1 87 ? -2.052 -11.622 1.547 1.00 91.12 87 LYS A N 1
ATOM 672 C CA . LYS A 1 87 ? -0.750 -11.885 0.893 1.00 91.12 87 LYS A CA 1
ATOM 673 C C . LYS A 1 87 ? -0.527 -11.102 -0.391 1.00 91.12 87 LYS A C 1
ATOM 675 O O . LYS A 1 87 ? 0.612 -10.946 -0.822 1.00 91.12 87 LYS A O 1
ATOM 680 N N . THR A 1 88 ? -1.598 -10.633 -1.019 1.00 92.44 88 THR A N 1
ATOM 681 C CA . THR A 1 88 ? -1.538 -9.893 -2.280 1.00 92.44 88 THR A CA 1
ATOM 682 C C . THR A 1 88 ? -2.162 -8.516 -2.119 1.00 92.44 88 THR A C 1
ATOM 684 O O . THR A 1 88 ? -2.990 -8.306 -1.238 1.00 92.44 88 THR A O 1
ATOM 687 N N . VAL A 1 89 ? -1.819 -7.584 -3.011 1.00 92.44 89 VAL A N 1
ATOM 688 C CA . VAL A 1 89 ? -2.414 -6.235 -3.045 1.00 92.44 89 VAL A CA 1
ATOM 689 C C . VAL A 1 89 ? -3.943 -6.298 -3.151 1.00 92.44 89 VAL A C 1
ATOM 691 O O . VAL A 1 89 ? -4.650 -5.536 -2.496 1.00 92.44 89 VAL A O 1
ATOM 694 N N . LYS A 1 90 ? -4.465 -7.246 -3.938 1.00 91.06 90 LYS A N 1
ATOM 695 C CA . LYS A 1 90 ? -5.908 -7.464 -4.104 1.00 91.06 90 LYS A CA 1
ATOM 696 C C . LYS A 1 90 ? -6.564 -8.022 -2.846 1.00 91.06 90 LYS A C 1
ATOM 698 O O . LYS A 1 90 ? -7.659 -7.590 -2.492 1.00 91.06 90 LYS A O 1
ATOM 703 N N . ASP A 1 91 ? -5.922 -8.978 -2.184 1.00 92.44 91 ASP A N 1
ATOM 704 C CA . ASP A 1 91 ? -6.452 -9.536 -0.936 1.00 92.44 91 ASP A CA 1
ATOM 705 C C . ASP A 1 91 ? -6.405 -8.500 0.180 1.00 92.44 91 ASP A C 1
ATOM 707 O O . ASP A 1 91 ? -7.373 -8.373 0.928 1.00 92.44 91 ASP A O 1
ATOM 711 N N . GLN A 1 92 ? -5.337 -7.696 0.217 1.00 94.94 92 GLN A N 1
ATOM 712 C CA . GLN A 1 92 ? -5.234 -6.561 1.120 1.00 94.94 92 GLN A CA 1
ATOM 713 C C . GLN A 1 92 ? -6.410 -5.624 0.890 1.00 94.94 92 GLN A C 1
ATOM 715 O O . GLN A 1 92 ? -7.160 -5.371 1.818 1.00 94.94 92 GLN A O 1
ATOM 720 N N . ALA A 1 93 ? -6.652 -5.198 -0.353 1.00 91.88 93 ALA A N 1
ATOM 721 C CA . ALA A 1 93 ? -7.756 -4.301 -0.687 1.00 91.88 93 ALA A CA 1
ATOM 722 C C . ALA A 1 93 ? -9.119 -4.833 -0.223 1.00 91.88 93 ALA A C 1
ATOM 724 O O . ALA A 1 93 ? -9.933 -4.084 0.317 1.00 91.88 93 ALA A O 1
ATOM 725 N N . LYS A 1 94 ? -9.383 -6.134 -0.390 1.00 91.00 94 LYS A N 1
ATOM 726 C CA . LYS A 1 94 ? -10.608 -6.759 0.131 1.00 91.00 94 LYS A CA 1
ATOM 727 C C . LYS A 1 94 ? -10.680 -6.676 1.653 1.00 91.00 94 LYS A C 1
ATOM 729 O O . LYS A 1 94 ? -11.723 -6.291 2.171 1.00 91.00 94 LYS A O 1
ATOM 734 N N . ALA A 1 95 ? -9.593 -7.006 2.344 1.00 93.19 95 ALA A N 1
ATOM 735 C CA . ALA A 1 95 ? -9.535 -6.944 3.797 1.00 93.19 95 ALA A CA 1
ATOM 736 C C . ALA A 1 95 ? -9.730 -5.514 4.322 1.00 93.19 95 ALA A C 1
ATOM 738 O O . ALA A 1 95 ? -10.481 -5.310 5.273 1.00 93.19 95 ALA A O 1
ATOM 739 N N . GLU A 1 96 ? -9.135 -4.526 3.651 1.00 92.12 96 GLU A N 1
ATOM 740 C CA . GLU A 1 96 ? -9.317 -3.113 3.977 1.00 92.12 96 GLU A CA 1
ATOM 741 C C . GLU A 1 96 ? -10.782 -2.687 3.917 1.00 92.12 96 GLU A C 1
ATOM 743 O O . GLU A 1 96 ? -11.257 -2.041 4.844 1.00 92.12 96 GLU A O 1
ATOM 748 N N . ASN A 1 97 ? -11.507 -3.083 2.864 1.00 89.81 97 ASN A N 1
ATOM 749 C CA . ASN A 1 97 ? -12.932 -2.766 2.734 1.00 89.81 97 ASN A CA 1
ATOM 750 C C . ASN A 1 97 ? -13.724 -3.288 3.943 1.00 89.81 97 ASN A C 1
ATOM 752 O O . ASN A 1 97 ? -14.531 -2.561 4.514 1.00 89.81 97 ASN A O 1
ATOM 756 N N . MET A 1 98 ? -13.449 -4.525 4.377 1.00 90.75 98 MET A N 1
ATOM 757 C CA . MET A 1 98 ? -14.112 -5.091 5.556 1.00 90.75 98 MET A CA 1
ATOM 758 C C . MET A 1 98 ? -13.784 -4.296 6.820 1.00 90.75 98 MET A C 1
ATOM 760 O O . MET A 1 98 ? -14.659 -4.071 7.652 1.00 90.75 98 MET A O 1
ATOM 764 N N . ILE A 1 99 ? -12.532 -3.856 6.975 1.00 90.50 99 ILE A N 1
ATOM 765 C CA . ILE A 1 99 ? -12.130 -3.049 8.127 1.00 90.50 99 ILE A CA 1
ATOM 766 C C . ILE A 1 99 ? -12.867 -1.714 8.111 1.00 90.50 99 ILE A C 1
ATOM 768 O O . ILE A 1 99 ? -13.473 -1.370 9.123 1.00 90.50 99 ILE A O 1
ATOM 772 N N . THR A 1 100 ? -12.922 -1.018 6.974 1.00 88.00 100 THR A N 1
ATOM 773 C CA . THR A 1 100 ? -13.715 0.211 6.822 1.00 88.00 100 THR A CA 1
ATOM 774 C C . THR A 1 100 ? -15.175 0.004 7.241 1.00 88.00 100 THR A C 1
ATOM 776 O O . THR A 1 100 ? -15.705 0.800 8.018 1.00 88.00 100 THR A O 1
ATOM 779 N N . ASP A 1 101 ? -15.813 -1.088 6.814 1.00 89.25 101 ASP A N 1
ATOM 780 C CA . ASP A 1 101 ? -17.202 -1.401 7.180 1.00 89.25 101 ASP A CA 1
ATOM 781 C C . ASP A 1 101 ? -17.371 -1.677 8.686 1.00 89.25 101 ASP A C 1
ATOM 783 O O . ASP A 1 101 ? -18.326 -1.214 9.325 1.00 89.25 101 ASP A O 1
ATOM 787 N N . THR A 1 102 ? -16.422 -2.390 9.297 1.00 90.25 102 THR A N 1
ATOM 788 C CA . THR A 1 102 ? -16.447 -2.633 10.749 1.00 90.25 102 THR A CA 1
ATOM 789 C C . THR A 1 102 ? -16.196 -1.362 11.561 1.00 90.25 102 THR A C 1
ATOM 791 O O . THR A 1 102 ? -16.818 -1.180 12.606 1.00 90.25 102 THR A O 1
ATOM 794 N N . LEU A 1 103 ? -15.364 -0.440 11.069 1.00 87.00 103 LEU A N 1
ATOM 795 C CA . LEU A 1 103 ? -15.131 0.857 11.708 1.00 87.00 103 LEU A CA 1
ATOM 796 C C . LEU A 1 103 ? -16.364 1.763 11.628 1.00 87.00 103 LEU A C 1
ATOM 798 O O . LEU A 1 103 ? -16.702 2.404 12.623 1.00 87.00 103 LEU A O 1
ATOM 802 N N . LYS A 1 104 ? -17.095 1.756 10.502 1.00 88.75 104 LYS A N 1
ATOM 803 C CA . LYS A 1 104 ? -18.414 2.413 10.401 1.00 88.75 104 LYS A CA 1
ATOM 804 C C . LYS A 1 104 ? -19.384 1.866 11.456 1.00 88.75 104 LYS A C 1
ATOM 806 O O . LYS A 1 104 ? -20.070 2.632 12.130 1.00 88.75 104 LYS A O 1
ATOM 811 N N . SER A 1 105 ? -19.404 0.544 11.632 1.00 89.56 105 SER A N 1
ATOM 812 C CA . SER A 1 105 ? -20.241 -0.112 12.645 1.00 89.56 105 SER A CA 1
ATOM 813 C C . SER A 1 105 ? -19.839 0.297 14.065 1.00 89.56 105 SER A C 1
ATOM 815 O O . SER A 1 105 ? -20.698 0.567 14.900 1.00 89.56 105 SER A O 1
ATOM 817 N N . LEU A 1 106 ? -18.537 0.410 14.336 1.00 87.75 106 LEU A N 1
ATOM 818 C CA . LEU A 1 106 ? -18.023 0.839 15.634 1.00 87.75 106 LEU A CA 1
ATOM 819 C C . LEU A 1 106 ? -18.344 2.310 15.941 1.00 87.75 106 LEU A C 1
ATOM 821 O O . LEU A 1 106 ? -18.675 2.647 17.077 1.00 87.75 106 LEU A O 1
ATOM 825 N N . PHE A 1 107 ? -18.309 3.177 14.930 1.00 87.81 107 PHE A N 1
ATOM 826 C CA . PHE A 1 107 ? -18.759 4.559 15.070 1.00 87.81 107 PHE A CA 1
ATOM 827 C C . PHE A 1 107 ? -20.247 4.618 15.450 1.00 87.81 107 PHE A C 1
ATOM 829 O O . PHE A 1 107 ? -20.613 5.303 16.404 1.00 87.81 107 PHE A O 1
ATOM 836 N N . ALA A 1 108 ? -21.093 3.816 14.794 1.00 90.38 108 ALA A N 1
ATOM 837 C CA . ALA A 1 108 ? -22.509 3.711 15.146 1.00 90.38 108 ALA A CA 1
ATOM 838 C C . ALA A 1 108 ? -22.732 3.193 16.579 1.00 90.38 108 ALA A C 1
ATOM 840 O O . ALA A 1 108 ? -23.652 3.652 17.255 1.00 90.38 108 ALA A O 1
ATOM 841 N N . VAL A 1 109 ? -21.882 2.282 17.071 1.00 90.12 109 VAL A N 1
ATOM 842 C CA . VAL A 1 109 ? -21.884 1.888 18.488 1.00 90.12 109 VAL A CA 1
ATOM 843 C C . VAL A 1 109 ? -21.596 3.103 19.366 1.00 90.12 109 VAL A C 1
ATOM 845 O O . VAL A 1 109 ? -22.381 3.380 20.265 1.00 90.12 109 VAL A O 1
ATOM 848 N N . SER A 1 110 ? -20.540 3.872 19.091 1.00 90.25 110 SER A N 1
ATOM 849 C CA . SER A 1 110 ? -20.185 5.033 19.922 1.00 90.25 110 SER A CA 1
ATOM 850 C C . SER A 1 110 ? -21.300 6.084 20.027 1.00 90.25 110 SER A C 1
ATOM 852 O O . SER A 1 110 ? -21.496 6.654 21.095 1.00 90.25 110 SER A O 1
ATOM 854 N N . GLU A 1 111 ? -22.109 6.269 18.980 1.00 92.19 111 GLU A N 1
ATOM 855 C CA . GLU A 1 111 ? -23.271 7.170 19.015 1.00 92.19 111 GLU A CA 1
ATOM 856 C C . GLU A 1 111 ? -24.381 6.695 19.969 1.00 92.19 111 GLU A C 1
ATOM 858 O O . GLU A 1 111 ? -25.113 7.513 20.524 1.00 92.19 111 GLU A O 1
ATOM 863 N N . ARG A 1 112 ? -24.500 5.381 20.202 1.00 93.81 112 ARG A N 1
ATOM 864 C CA . ARG A 1 112 ? -25.468 4.807 21.155 1.00 93.81 112 ARG A CA 1
ATOM 865 C C . ARG A 1 112 ? -24.992 4.857 22.607 1.00 93.81 112 ARG A C 1
ATOM 867 O O . ARG A 1 112 ? -25.812 4.681 23.505 1.00 93.81 112 ARG A O 1
ATOM 874 N N . TYR A 1 113 ? -23.700 5.085 22.841 1.00 94.88 113 TYR A N 1
ATOM 875 C CA . TYR A 1 113 ? -23.080 5.082 24.167 1.00 94.88 113 TYR A CA 1
ATOM 876 C C . TYR A 1 113 ? -22.382 6.430 24.434 1.00 94.88 113 TYR A C 1
ATOM 878 O O . TYR A 1 113 ? -21.175 6.547 24.209 1.00 94.88 113 TYR A O 1
ATOM 886 N N . PRO A 1 114 ? -23.105 7.454 24.937 1.00 93.75 114 PRO A N 1
ATOM 887 C CA . PRO A 1 114 ? -22.554 8.794 25.169 1.00 93.75 114 PRO A CA 1
ATOM 888 C C . PRO A 1 114 ? -21.303 8.814 26.053 1.00 93.75 114 PRO A C 1
ATOM 890 O O . PRO A 1 114 ? -20.375 9.565 25.770 1.00 93.75 114 PRO A O 1
ATOM 893 N N . ASP A 1 115 ? -21.240 7.948 27.069 1.00 94.12 115 ASP A N 1
ATOM 894 C CA . ASP A 1 115 ? -20.081 7.847 27.964 1.00 94.12 115 ASP A CA 1
ATOM 895 C C . ASP A 1 115 ? -18.821 7.353 27.236 1.00 94.12 115 ASP A C 1
ATOM 897 O O . ASP A 1 115 ? -17.728 7.848 27.493 1.00 94.12 115 ASP A O 1
ATOM 901 N N . LEU A 1 116 ? -18.967 6.423 26.280 1.00 94.12 116 LEU A N 1
ATOM 902 C CA . LEU A 1 116 ? -17.867 5.969 25.418 1.00 94.12 116 LEU A CA 1
ATOM 903 C C . LEU A 1 116 ? -17.435 7.082 24.460 1.00 94.12 116 LEU A C 1
ATOM 905 O O . LEU A 1 116 ? -16.247 7.282 24.229 1.00 94.12 116 LEU A O 1
ATOM 909 N N . LYS A 1 117 ? -18.401 7.814 23.900 1.00 91.88 117 LYS A N 1
ATOM 910 C CA . LYS A 1 117 ? -18.130 8.943 23.005 1.00 91.88 117 LYS A CA 1
ATOM 911 C C . LYS A 1 117 ? -17.399 10.083 23.721 1.00 91.88 117 LYS A C 1
ATOM 913 O O . LYS A 1 117 ? -16.575 10.751 23.107 1.00 91.88 117 LYS A O 1
ATOM 918 N N . ALA A 1 118 ? -17.693 10.294 25.003 1.00 93.62 118 ALA A N 1
ATOM 919 C CA . ALA A 1 118 ? -17.028 11.280 25.847 1.00 93.62 118 ALA A CA 1
ATOM 920 C C . ALA A 1 118 ? -15.680 10.792 26.411 1.00 93.62 118 ALA A C 1
ATOM 922 O O . ALA A 1 118 ? -14.924 11.598 26.957 1.00 93.62 118 ALA A O 1
ATOM 923 N N . ASP A 1 119 ? -15.358 9.502 26.282 1.00 94.62 119 ASP A N 1
ATOM 924 C CA . ASP A 1 119 ? -14.091 8.965 26.757 1.00 94.62 119 ASP A CA 1
ATOM 925 C C . ASP A 1 119 ? -12.915 9.538 25.945 1.00 94.62 119 ASP A C 1
ATOM 927 O O . ASP A 1 119 ? -12.820 9.428 24.714 1.00 94.62 119 ASP A O 1
ATOM 931 N N . ALA A 1 120 ? -11.986 10.176 26.659 1.00 94.31 120 ALA A N 1
ATOM 932 C CA . ALA A 1 120 ? -10.845 10.849 26.050 1.00 94.31 120 ALA A CA 1
ATOM 933 C C . ALA A 1 120 ? -9.868 9.855 25.399 1.00 94.31 120 ALA A C 1
ATOM 935 O O . ALA A 1 120 ? -9.195 10.200 24.423 1.00 94.31 120 ALA A O 1
ATOM 936 N N . HIS A 1 121 ? -9.779 8.627 25.922 1.00 93.31 121 HIS A N 1
ATOM 937 C CA . HIS A 1 121 ? -8.924 7.588 25.357 1.00 93.31 121 HIS A CA 1
ATOM 938 C C . HIS A 1 121 ? -9.503 7.056 24.037 1.00 93.31 121 HIS A C 1
ATOM 940 O O . HIS A 1 121 ? -8.786 7.018 23.035 1.00 93.31 121 HIS A O 1
ATOM 946 N N . PHE A 1 122 ? -10.803 6.752 23.996 1.00 93.94 122 PHE A N 1
ATOM 947 C CA . PHE A 1 122 ? -11.527 6.376 22.781 1.00 93.94 122 PHE A CA 1
ATOM 948 C C . PHE A 1 122 ? -11.405 7.447 21.693 1.00 93.94 122 PHE A C 1
ATOM 950 O O . PHE A 1 122 ? -11.004 7.144 20.568 1.00 93.94 122 PHE A O 1
ATOM 957 N N . THR A 1 123 ? -11.672 8.709 22.041 1.00 92.81 123 THR A N 1
ATOM 958 C CA . THR A 1 123 ? -11.584 9.837 21.099 1.00 92.81 123 THR A CA 1
ATOM 959 C C . THR A 1 123 ? -10.184 9.954 20.491 1.00 92.81 123 THR A C 1
ATOM 961 O O . THR A 1 123 ? -10.045 10.085 19.274 1.00 92.81 123 THR A O 1
ATOM 964 N N . ARG A 1 124 ? -9.132 9.815 21.309 1.00 95.62 124 ARG A N 1
ATOM 965 C CA . ARG A 1 124 ? -7.737 9.840 20.843 1.00 95.62 124 ARG A CA 1
ATOM 966 C C . ARG A 1 124 ? -7.413 8.676 19.905 1.00 95.62 124 ARG A C 1
ATOM 968 O O . ARG A 1 124 ? -6.733 8.879 18.903 1.00 95.62 124 ARG A O 1
ATOM 975 N N . LEU A 1 125 ? -7.878 7.463 20.213 1.00 94.88 125 LEU A N 1
ATOM 976 C CA . LEU A 1 125 ? -7.677 6.301 19.341 1.00 94.88 125 LEU A CA 1
ATOM 977 C C . LEU A 1 125 ? -8.375 6.489 17.989 1.00 94.88 125 LEU A C 1
ATOM 979 O O . LEU A 1 125 ? -7.787 6.179 16.955 1.00 94.88 125 LEU A O 1
ATOM 983 N N . MET A 1 126 ? -9.594 7.033 17.987 1.00 91.69 126 MET A N 1
ATOM 984 C CA . MET A 1 126 ? -10.326 7.350 16.758 1.00 91.69 126 MET A CA 1
ATOM 985 C C . MET A 1 126 ? -9.623 8.436 15.934 1.00 91.69 126 MET A C 1
ATOM 987 O O . MET A 1 126 ? -9.531 8.317 14.714 1.00 91.69 126 MET A O 1
ATOM 991 N N . GLU A 1 127 ? -9.071 9.466 16.576 1.00 93.44 127 GLU A N 1
ATOM 992 C CA . GLU A 1 127 ? -8.274 10.496 15.899 1.00 93.44 127 GLU A CA 1
ATOM 993 C C . GLU A 1 127 ? -7.007 9.909 15.257 1.00 93.44 127 GLU A C 1
ATOM 995 O O . GLU A 1 127 ? -6.735 10.150 14.078 1.00 93.44 127 GLU A O 1
ATOM 1000 N N . GLN A 1 128 ? -6.267 9.071 15.991 1.00 95.31 128 GLN A N 1
ATOM 1001 C CA . GLN A 1 128 ? -5.103 8.358 15.454 1.00 95.31 128 GLN A CA 1
ATOM 1002 C C . GLN A 1 128 ? -5.480 7.468 14.269 1.00 95.31 128 GLN A C 1
ATOM 1004 O O . GLN A 1 128 ? -4.771 7.446 13.260 1.00 95.31 128 GLN A O 1
ATOM 1009 N N . LEU A 1 129 ? -6.605 6.761 14.374 1.00 93.06 129 LEU A N 1
ATOM 1010 C CA . LEU A 1 129 ? -7.129 5.908 13.317 1.00 93.06 129 LEU A CA 1
ATOM 1011 C C . LEU A 1 129 ? -7.461 6.714 12.054 1.00 93.06 129 LEU A C 1
ATOM 1013 O O . LEU A 1 129 ? -7.013 6.352 10.969 1.00 93.06 129 LEU A O 1
ATOM 1017 N N . ASN A 1 130 ? -8.154 7.845 12.197 1.00 91.50 130 ASN A N 1
ATOM 1018 C CA . ASN A 1 130 ? -8.463 8.756 11.090 1.00 91.50 130 ASN A CA 1
ATOM 1019 C C . ASN A 1 130 ? -7.195 9.334 10.435 1.00 91.50 130 ASN A C 1
ATOM 1021 O O . ASN A 1 130 ? -7.114 9.456 9.207 1.00 91.50 130 ASN A O 1
ATOM 1025 N N . GLY A 1 131 ? -6.179 9.658 11.240 1.00 94.94 131 GLY A N 1
ATOM 1026 C CA . GLY A 1 131 ? -4.872 10.084 10.739 1.00 94.94 131 GLY A CA 1
ATOM 1027 C C . GLY A 1 131 ? -4.171 8.986 9.933 1.00 94.94 131 GLY A C 1
ATOM 1028 O O . GLY A 1 131 ? -3.620 9.252 8.862 1.00 94.94 131 GLY A O 1
ATOM 1029 N N . ILE A 1 132 ? -4.230 7.737 10.402 1.00 94.88 132 ILE A N 1
ATOM 1030 C CA . ILE A 1 132 ? -3.697 6.580 9.673 1.00 94.88 132 ILE A CA 1
ATOM 1031 C C . ILE A 1 132 ? -4.457 6.363 8.361 1.00 94.88 132 ILE A C 1
ATOM 1033 O O . ILE A 1 132 ? -3.809 6.180 7.334 1.00 94.88 132 ILE A O 1
ATOM 1037 N N . GLU A 1 133 ? -5.788 6.456 8.349 1.00 91.56 133 GLU A N 1
ATOM 1038 C CA . GLU A 1 133 ? -6.585 6.348 7.117 1.00 91.56 133 GLU A CA 1
ATOM 1039 C C . GLU A 1 133 ? -6.207 7.410 6.079 1.00 91.5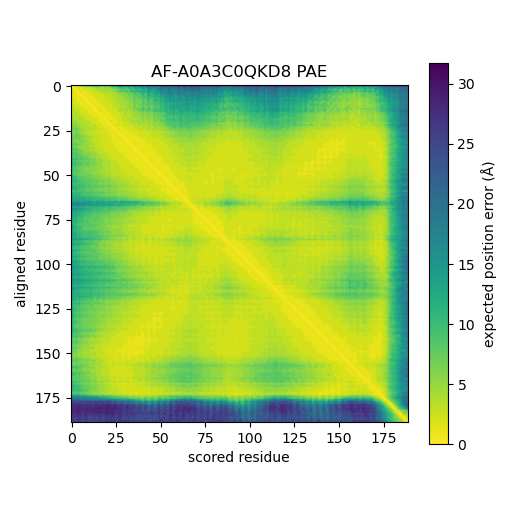6 133 GLU A C 1
ATOM 1041 O O . GLU A 1 133 ? -6.009 7.096 4.902 1.00 91.56 133 GLU A O 1
ATOM 1046 N N . SER A 1 134 ? -6.009 8.654 6.516 1.00 9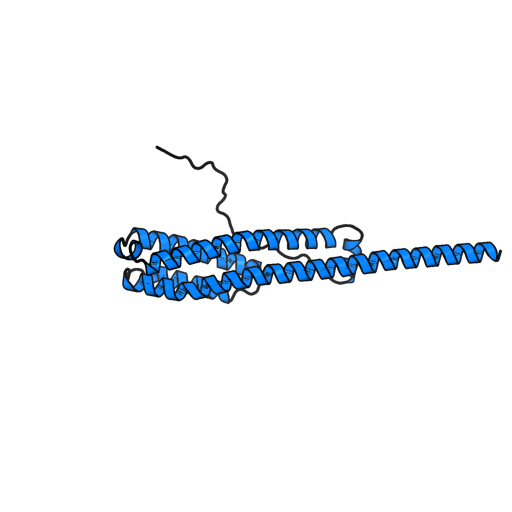3.19 134 SER A N 1
ATOM 1047 C CA . SER A 1 134 ? -5.552 9.739 5.638 1.00 93.19 134 SER A CA 1
ATOM 1048 C C . SER A 1 134 ? -4.169 9.439 5.041 1.00 93.19 134 SER A C 1
ATOM 1050 O O . SER A 1 134 ? -3.948 9.610 3.839 1.00 93.19 134 SER A O 1
ATOM 1052 N N . ASN A 1 135 ? -3.247 8.911 5.854 1.00 95.00 135 ASN A N 1
ATOM 1053 C CA . ASN A 1 135 ? -1.921 8.493 5.393 1.00 95.00 135 ASN A CA 1
ATOM 1054 C C . ASN A 1 135 ? -1.985 7.300 4.425 1.00 95.00 135 ASN A C 1
ATOM 1056 O O . ASN A 1 135 ? -1.246 7.279 3.439 1.00 95.00 135 ASN A O 1
ATOM 1060 N N . ILE A 1 136 ? -2.860 6.319 4.674 1.00 94.19 136 ILE A N 1
ATOM 1061 C CA . ILE A 1 136 ? -3.088 5.180 3.771 1.00 94.19 136 ILE A CA 1
ATOM 1062 C C . ILE A 1 136 ? -3.633 5.680 2.431 1.00 94.19 136 ILE A C 1
ATOM 1064 O O . ILE A 1 136 ? -3.173 5.219 1.387 1.00 94.19 136 ILE A O 1
ATOM 1068 N N . ALA A 1 137 ? -4.585 6.617 2.434 1.00 92.25 137 ALA A N 1
ATOM 1069 C CA . ALA A 1 137 ? -5.153 7.181 1.211 1.00 92.25 137 ALA A CA 1
ATOM 1070 C C . ALA A 1 137 ? -4.079 7.875 0.354 1.00 92.25 137 ALA A C 1
ATOM 1072 O O . ALA A 1 137 ? -3.961 7.593 -0.841 1.00 92.25 137 ALA A O 1
ATOM 1073 N N . TYR A 1 138 ? -3.231 8.700 0.973 1.00 92.75 138 TYR A N 1
ATOM 1074 C CA . TYR A 1 138 ? -2.114 9.344 0.280 1.00 92.75 138 TYR A CA 1
ATOM 1075 C C . TYR A 1 138 ? -1.082 8.328 -0.241 1.00 92.75 138 TYR A C 1
ATOM 1077 O O . TYR A 1 138 ? -0.678 8.373 -1.406 1.00 92.75 138 TYR A O 1
ATOM 1085 N N . ALA A 1 139 ? -0.683 7.362 0.592 1.00 94.75 139 ALA A N 1
ATOM 1086 C CA . ALA A 1 139 ? 0.268 6.323 0.198 1.00 94.75 139 ALA A CA 1
ATOM 1087 C C . ALA A 1 139 ? -0.274 5.447 -0.947 1.00 94.75 139 ALA A C 1
ATOM 1089 O O . ALA A 1 139 ? 0.476 5.077 -1.852 1.00 94.75 139 ALA A O 1
ATOM 1090 N N . ARG A 1 140 ? -1.584 5.169 -0.954 1.00 95.19 140 ARG A N 1
ATOM 1091 C CA . ARG A 1 140 ? -2.284 4.465 -2.038 1.00 95.19 140 ARG A CA 1
ATOM 1092 C C . ARG A 1 140 ? -2.214 5.233 -3.349 1.00 95.19 140 ARG A C 1
ATOM 1094 O O . ARG A 1 140 ? -1.911 4.620 -4.370 1.00 95.19 140 ARG A O 1
ATOM 1101 N N . GLN A 1 141 ? -2.464 6.542 -3.333 1.00 94.50 141 GLN A N 1
ATOM 1102 C CA . GLN A 1 141 ? -2.331 7.375 -4.530 1.00 94.50 141 GLN A CA 1
ATOM 1103 C C . GLN A 1 141 ? -0.914 7.265 -5.104 1.00 94.50 141 GLN A C 1
ATOM 1105 O O . GLN A 1 141 ? -0.742 6.939 -6.277 1.00 94.50 141 GLN A O 1
ATOM 1110 N N . PHE A 1 142 ? 0.103 7.436 -4.257 1.00 95.62 142 PHE A N 1
ATOM 1111 C CA . PHE A 1 142 ? 1.498 7.334 -4.679 1.00 95.62 142 PHE A CA 1
ATOM 1112 C C . PHE A 1 142 ? 1.863 5.940 -5.223 1.00 95.62 142 PHE A C 1
ATOM 1114 O O . PHE A 1 142 ? 2.524 5.832 -6.259 1.00 95.62 142 PHE A O 1
ATOM 1121 N N . PHE A 1 143 ? 1.413 4.866 -4.566 1.00 97.88 143 PHE A N 1
ATOM 1122 C CA . PHE A 1 143 ? 1.597 3.494 -5.048 1.00 97.88 143 PHE A CA 1
ATOM 1123 C C . PHE A 1 143 ? 0.951 3.288 -6.420 1.00 97.88 143 PHE A C 1
ATOM 1125 O O . PHE A 1 143 ? 1.606 2.802 -7.343 1.00 97.88 143 PHE A O 1
ATOM 1132 N N . ASN A 1 144 ? -0.301 3.716 -6.584 1.00 97.00 144 ASN A N 1
ATOM 1133 C CA . ASN A 1 144 ? -1.027 3.592 -7.844 1.00 97.00 144 ASN A CA 1
ATOM 1134 C C . ASN A 1 144 ? -0.357 4.401 -8.967 1.00 97.00 144 ASN A C 1
ATOM 1136 O O . ASN A 1 144 ? -0.249 3.906 -10.090 1.00 97.00 144 ASN A O 1
ATOM 1140 N N . ASP A 1 145 ? 0.198 5.576 -8.666 1.00 97.75 145 ASP A N 1
ATOM 1141 C CA . ASP A 1 145 ? 0.990 6.355 -9.622 1.00 97.75 145 ASP A CA 1
ATOM 1142 C C . ASP A 1 145 ? 2.272 5.624 -10.047 1.00 97.75 145 ASP A C 1
ATOM 1144 O O . ASP A 1 145 ? 2.644 5.640 -11.227 1.00 97.75 145 ASP A O 1
ATOM 1148 N N . MET A 1 146 ? 2.968 4.967 -9.112 1.00 98.06 146 MET A N 1
ATOM 1149 C CA . MET A 1 146 ? 4.156 4.168 -9.437 1.00 98.06 146 MET A CA 1
ATOM 1150 C C . MET A 1 146 ? 3.790 2.935 -10.265 1.00 98.06 146 MET A C 1
ATOM 1152 O O . MET A 1 146 ? 4.468 2.649 -11.257 1.00 98.06 146 MET A O 1
ATOM 1156 N N . VAL A 1 147 ? 2.701 2.246 -9.913 1.00 98.19 147 VAL A N 1
ATOM 1157 C CA . VAL A 1 147 ? 2.162 1.111 -10.676 1.00 98.19 147 VAL A CA 1
ATOM 1158 C C . VAL A 1 147 ? 1.787 1.550 -12.086 1.00 98.19 147 VAL A C 1
ATOM 1160 O O . VAL A 1 147 ? 2.153 0.870 -13.043 1.00 98.19 147 VAL A O 1
ATOM 1163 N N . MET A 1 148 ? 1.141 2.707 -12.244 1.00 98.19 148 MET A N 1
ATOM 1164 C CA . MET A 1 148 ? 0.825 3.272 -13.554 1.00 98.19 148 MET A CA 1
ATOM 1165 C C . MET A 1 148 ? 2.094 3.529 -14.366 1.00 98.19 148 MET A C 1
ATOM 1167 O O . MET A 1 148 ? 2.202 3.039 -15.487 1.00 98.19 148 MET A O 1
ATOM 1171 N N . LYS A 1 149 ? 3.081 4.245 -13.812 1.00 98.19 149 LYS A N 1
ATOM 1172 C CA . LYS A 1 149 ? 4.342 4.537 -14.520 1.00 98.19 149 LYS A CA 1
ATOM 1173 C C . LYS A 1 149 ? 5.067 3.259 -14.936 1.00 98.19 149 LYS A C 1
ATOM 1175 O O . LYS A 1 149 ? 5.544 3.164 -16.067 1.00 98.19 149 LYS A O 1
ATOM 1180 N N . PHE A 1 150 ? 5.122 2.273 -14.046 1.00 98.38 150 PHE A N 1
ATOM 1181 C CA . PHE A 1 150 ? 5.709 0.968 -14.326 1.00 98.38 150 PHE A CA 1
ATOM 1182 C C . PHE A 1 150 ? 4.951 0.223 -15.435 1.00 98.38 150 PHE A C 1
ATOM 1184 O O . PHE A 1 150 ? 5.559 -0.174 -16.429 1.00 98.38 150 PHE A O 1
ATOM 1191 N N . ASN A 1 151 ? 3.627 0.104 -15.314 1.00 98.06 151 ASN A N 1
ATOM 1192 C CA . ASN A 1 151 ? 2.767 -0.560 -16.292 1.00 98.06 151 ASN A CA 1
ATOM 1193 C C . ASN A 1 151 ? 2.849 0.115 -17.675 1.00 98.06 151 ASN A C 1
ATOM 1195 O O . ASN A 1 151 ? 2.994 -0.568 -18.687 1.00 98.06 151 ASN A O 1
ATOM 1199 N N . THR A 1 152 ? 2.858 1.447 -17.730 1.00 97.88 152 THR A N 1
ATOM 1200 C CA . THR A 1 152 ? 3.057 2.207 -18.973 1.00 97.88 152 THR A CA 1
ATOM 1201 C C . THR A 1 152 ? 4.439 1.942 -19.570 1.00 97.88 152 THR A C 1
ATOM 1203 O O . THR A 1 152 ? 4.571 1.751 -20.782 1.00 97.88 152 THR A O 1
ATOM 1206 N N . ARG A 1 153 ? 5.492 1.869 -18.745 1.00 96.94 153 ARG A N 1
ATOM 1207 C CA . ARG A 1 153 ? 6.858 1.629 -19.232 1.00 96.94 153 ARG A CA 1
ATOM 1208 C C . ARG A 1 153 ? 7.029 0.251 -19.871 1.00 96.94 153 ARG A C 1
ATOM 1210 O O . ARG A 1 153 ? 7.769 0.138 -20.847 1.00 96.94 153 ARG A O 1
ATOM 1217 N N . ILE A 1 154 ? 6.356 -0.771 -19.343 1.00 97.19 154 ILE A N 1
ATOM 1218 C CA . ILE A 1 154 ? 6.395 -2.136 -19.893 1.00 97.19 154 ILE A CA 1
ATOM 1219 C C . ILE A 1 154 ? 5.465 -2.322 -21.101 1.00 97.19 154 ILE A C 1
ATOM 1221 O O . ILE A 1 154 ? 5.569 -3.329 -21.790 1.00 97.19 154 ILE A O 1
ATOM 1225 N N . GLN A 1 155 ? 4.559 -1.376 -21.370 1.00 96.81 155 GLN A N 1
ATOM 1226 C CA . GLN A 1 155 ? 3.621 -1.429 -22.501 1.00 96.81 155 GLN A CA 1
ATOM 1227 C C . GLN A 1 155 ? 4.045 -0.561 -23.693 1.00 96.81 155 GLN A C 1
ATOM 1229 O O . GLN A 1 155 ? 3.651 -0.837 -24.824 1.00 96.81 155 GLN A O 1
ATOM 1234 N N . THR A 1 156 ? 4.864 0.464 -23.468 1.00 96.12 156 THR A N 1
ATOM 1235 C CA . THR A 1 156 ? 5.32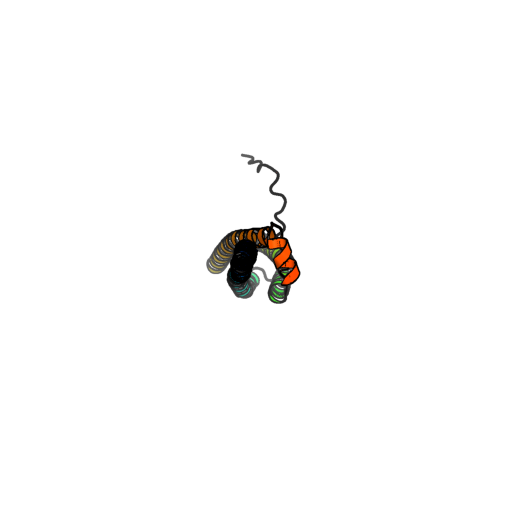7 1.401 -24.506 1.00 96.12 156 THR A CA 1
ATOM 1236 C C . THR A 1 156 ? 6.609 0.921 -25.189 1.00 96.12 156 THR A C 1
ATOM 1238 O O . THR A 1 156 ? 7.426 0.242 -24.573 1.00 96.12 156 THR A O 1
ATOM 1241 N N . PHE A 1 157 ? 6.814 1.269 -26.464 1.00 94.81 157 PHE A N 1
ATOM 1242 C CA . PHE A 1 157 ? 8.062 0.987 -27.187 1.00 94.81 157 PHE A CA 1
ATOM 1243 C C . PHE A 1 157 ? 9.201 1.910 -26.699 1.00 94.81 157 PHE A C 1
ATOM 1245 O O . PHE A 1 157 ? 8.947 3.087 -26.446 1.00 94.81 157 PHE A O 1
ATOM 1252 N N . PRO A 1 158 ? 10.451 1.424 -26.556 1.00 92.69 158 PRO A N 1
ATOM 1253 C CA . PRO A 1 158 ? 10.912 0.050 -26.806 1.00 92.69 158 PRO A CA 1
ATOM 1254 C C . PRO A 1 158 ? 10.674 -0.916 -25.632 1.00 92.69 158 PRO A C 1
ATOM 1256 O O . PRO A 1 158 ? 11.036 -2.087 -25.704 1.00 92.69 158 PRO A O 1
ATOM 1259 N N . GLY A 1 159 ? 10.080 -0.447 -24.534 1.00 93.56 159 GLY A N 1
ATOM 1260 C CA . GLY A 1 159 ? 9.918 -1.206 -23.297 1.00 93.56 159 GLY A CA 1
ATOM 1261 C C . GLY A 1 159 ? 9.115 -2.503 -23.410 1.00 93.56 159 GLY A C 1
ATOM 1262 O O . GLY A 1 159 ? 9.490 -3.489 -22.791 1.00 93.56 159 GLY A O 1
ATOM 1263 N N . ASN A 1 160 ? 8.079 -2.566 -24.238 1.00 95.12 160 ASN A N 1
ATOM 1264 C CA . ASN A 1 160 ? 7.295 -3.787 -24.466 1.00 95.12 160 ASN A CA 1
ATOM 1265 C C . ASN A 1 160 ? 8.113 -5.001 -24.946 1.00 95.12 160 ASN A C 1
ATOM 1267 O O . ASN A 1 160 ? 7.770 -6.137 -24.612 1.00 95.12 160 ASN A O 1
ATOM 1271 N N . ILE A 1 161 ? 9.198 -4.781 -25.691 1.00 94.00 161 ILE A N 1
ATOM 1272 C CA . ILE A 1 161 ? 10.102 -5.843 -26.155 1.00 94.00 161 ILE A CA 1
ATOM 1273 C C . ILE A 1 161 ? 10.930 -6.365 -24.977 1.00 94.00 161 ILE A C 1
ATOM 1275 O O . ILE A 1 161 ? 10.920 -7.559 -24.678 1.00 94.00 161 ILE A O 1
ATOM 1279 N N . PHE A 1 162 ? 11.597 -5.454 -24.266 1.00 92.81 162 PHE A N 1
ATOM 1280 C CA . PHE A 1 162 ? 12.435 -5.792 -23.114 1.00 92.81 162 PHE A CA 1
ATOM 1281 C C . PHE A 1 162 ? 11.614 -6.369 -21.956 1.00 92.81 162 PHE A C 1
ATOM 1283 O O . PHE A 1 162 ? 12.059 -7.296 -21.286 1.00 92.81 162 PHE A O 1
ATOM 1290 N N . ALA A 1 163 ? 10.391 -5.885 -21.749 1.00 94.38 163 ALA A N 1
ATOM 1291 C CA . ALA A 1 163 ? 9.500 -6.389 -20.717 1.00 94.38 163 ALA A CA 1
ATOM 1292 C C . ALA A 1 163 ? 9.164 -7.869 -20.925 1.00 94.38 163 ALA A C 1
ATOM 1294 O O . ALA A 1 163 ? 9.236 -8.644 -19.974 1.00 94.38 163 ALA A O 1
ATOM 1295 N N . LYS A 1 164 ? 8.864 -8.275 -22.167 1.00 94.56 164 LYS A N 1
ATOM 1296 C CA . LYS A 1 164 ? 8.631 -9.685 -22.513 1.00 94.56 164 LYS A CA 1
ATOM 1297 C C . LYS A 1 164 ? 9.902 -10.524 -22.373 1.00 94.56 164 LYS A C 1
ATOM 1299 O O . LYS A 1 164 ? 9.840 -11.613 -21.817 1.00 94.56 164 LYS A O 1
ATOM 1304 N N . MET A 1 165 ? 11.044 -10.007 -22.831 1.00 93.50 165 MET A N 1
ATOM 1305 C CA . MET A 1 165 ? 12.332 -10.714 -22.786 1.00 93.50 165 MET A CA 1
ATOM 1306 C C . MET A 1 165 ? 12.825 -10.974 -21.352 1.00 93.50 165 MET A C 1
ATOM 1308 O O . MET A 1 165 ? 13.346 -12.046 -21.068 1.00 93.50 165 MET A O 1
ATOM 1312 N N . PHE A 1 166 ? 12.635 -10.012 -20.444 1.00 93.69 166 PHE A N 1
ATOM 1313 C CA . PHE A 1 166 ? 13.127 -10.058 -19.059 1.00 93.69 166 PHE A CA 1
ATOM 1314 C C . PHE A 1 166 ? 12.014 -10.264 -18.016 1.00 93.69 166 PHE A C 1
ATOM 1316 O O . PHE A 1 166 ? 12.214 -10.018 -16.825 1.00 93.69 166 PHE A O 1
ATOM 1323 N N . ASN A 1 167 ? 10.832 -10.704 -18.455 1.00 94.50 167 ASN A N 1
ATOM 1324 C CA . ASN A 1 167 ? 9.691 -11.055 -17.606 1.00 94.50 167 ASN A CA 1
ATOM 1325 C C . ASN A 1 167 ? 9.239 -9.935 -16.637 1.00 94.50 167 ASN A C 1
ATOM 1327 O O . ASN A 1 167 ? 8.977 -10.161 -15.453 1.00 94.50 167 ASN A O 1
ATOM 1331 N N . PHE A 1 168 ? 9.155 -8.693 -17.123 1.00 96.06 168 PHE A N 1
ATOM 1332 C CA . PHE A 1 168 ? 8.504 -7.606 -16.390 1.00 96.06 168 PHE A CA 1
ATOM 1333 C C . PHE A 1 168 ? 6.983 -7.715 -16.553 1.00 96.06 168 PHE A C 1
ATOM 1335 O O . PHE A 1 168 ? 6.429 -7.370 -17.595 1.00 96.06 168 PHE A O 1
ATOM 1342 N N . LEU A 1 169 ? 6.313 -8.195 -15.506 1.00 95.56 169 LEU A N 1
ATOM 1343 C CA . LEU A 1 169 ? 4.865 -8.408 -15.479 1.00 95.56 169 LEU A CA 1
ATOM 1344 C C . LEU A 1 169 ? 4.118 -7.194 -14.935 1.00 95.56 169 LEU A C 1
ATOM 1346 O O . LEU A 1 169 ? 4.611 -6.530 -14.028 1.00 95.56 169 LEU A O 1
ATOM 1350 N N . LYS A 1 170 ? 2.904 -6.952 -15.445 1.00 96.25 170 LYS A N 1
ATOM 1351 C CA . LYS A 1 170 ? 2.001 -5.897 -14.962 1.00 96.25 170 LYS A CA 1
ATOM 1352 C C . LYS A 1 170 ? 1.757 -6.043 -13.455 1.00 96.25 170 LYS A C 1
ATOM 1354 O O . LYS A 1 170 ? 1.525 -7.147 -12.968 1.00 96.25 170 LYS A O 1
ATOM 1359 N N . LYS A 1 171 ? 1.784 -4.923 -12.735 1.00 95.69 171 LYS A N 1
ATOM 1360 C CA . LYS A 1 171 ? 1.451 -4.851 -11.306 1.00 95.69 171 LYS A CA 1
ATOM 1361 C C . LYS A 1 171 ? -0.008 -4.422 -11.134 1.00 95.69 171 LYS A C 1
ATOM 1363 O O . LYS A 1 171 ? -0.523 -3.629 -11.929 1.00 95.69 171 LYS A O 1
ATOM 1368 N N . ASP A 1 172 ? -0.656 -4.961 -10.108 1.00 94.69 172 ASP A N 1
ATOM 1369 C CA . ASP A 1 172 ? -2.024 -4.605 -9.738 1.00 94.69 172 ASP A CA 1
ATOM 1370 C C . ASP A 1 172 ? -2.060 -3.275 -8.976 1.00 94.69 172 ASP A C 1
ATOM 1372 O O . ASP A 1 172 ? -1.159 -2.974 -8.192 1.00 94.69 172 ASP A O 1
ATOM 1376 N N . TYR A 1 173 ? -3.119 -2.499 -9.201 1.00 94.50 173 TYR A N 1
ATOM 1377 C CA . TYR A 1 173 ? -3.420 -1.308 -8.411 1.00 94.50 173 TYR A CA 1
ATOM 1378 C C . TYR A 1 173 ? -3.982 -1.699 -7.043 1.00 94.50 173 TYR A C 1
ATOM 1380 O O . TYR A 1 173 ? -4.592 -2.760 -6.879 1.00 94.50 173 TYR A O 1
ATOM 1388 N N . PHE A 1 174 ? -3.795 -0.820 -6.063 1.00 94.88 174 PHE A N 1
ATOM 1389 C CA . PHE A 1 174 ? -4.431 -0.922 -4.760 1.00 94.88 174 PHE A CA 1
ATOM 1390 C C . PHE A 1 174 ? -5.715 -0.094 -4.784 1.00 94.88 174 PHE A C 1
ATOM 1392 O O . PHE A 1 174 ? -5.689 1.128 -4.630 1.00 94.88 174 PHE A O 1
ATOM 1399 N N . GLU A 1 175 ? -6.837 -0.762 -5.041 1.00 87.19 175 GLU A N 1
ATOM 1400 C CA . GLU A 1 175 ? -8.160 -0.148 -5.171 1.00 87.19 175 GLU A CA 1
ATOM 1401 C C . GLU A 1 175 ? -9.045 -0.575 -4.003 1.00 87.19 175 GLU A C 1
ATOM 1403 O O . GLU A 1 175 ? -9.379 -1.748 -3.853 1.00 87.19 175 GLU A O 1
ATOM 1408 N N . ILE A 1 176 ? -9.444 0.387 -3.177 1.00 78.94 176 ILE A N 1
ATOM 1409 C CA . ILE A 1 176 ? -10.483 0.188 -2.165 1.00 78.94 176 ILE A CA 1
ATOM 1410 C C . ILE A 1 176 ? -11.802 0.605 -2.807 1.00 78.94 176 ILE A C 1
ATOM 1412 O O . ILE A 1 176 ? -11.827 1.562 -3.582 1.00 78.94 176 ILE A O 1
ATOM 1416 N N . LYS A 1 177 ? -12.887 -0.123 -2.529 1.00 69.31 177 LYS A N 1
ATOM 1417 C CA . LYS A 1 177 ? -14.213 0.272 -2.998 1.00 69.31 177 LYS A CA 1
ATOM 1418 C C . LYS A 1 177 ? -14.565 1.586 -2.311 1.00 69.31 177 LYS A C 1
ATOM 1420 O O . LYS A 1 177 ? -14.985 1.598 -1.161 1.00 69.31 177 LYS A O 1
ATOM 1425 N N . GLU A 1 178 ? -14.405 2.692 -3.016 1.00 56.28 178 GLU A N 1
ATOM 1426 C CA . GLU A 1 178 ? -15.111 3.906 -2.649 1.00 56.28 178 GLU A CA 1
ATOM 1427 C C . GLU A 1 178 ? -16.585 3.657 -2.974 1.00 56.28 178 GLU A C 1
ATOM 1429 O O . GLU A 1 178 ? -16.930 3.332 -4.116 1.00 56.28 178 GLU A O 1
ATOM 1434 N N . GLU A 1 179 ? -17.467 3.746 -1.970 1.00 48.00 179 GLU A N 1
ATOM 1435 C CA . GLU A 1 179 ? -18.891 3.930 -2.254 1.00 48.00 179 GLU A CA 1
ATOM 1436 C C . GLU A 1 179 ? -18.979 5.090 -3.234 1.00 48.00 179 GLU A C 1
ATOM 1438 O O . GLU A 1 179 ? -18.431 6.155 -2.964 1.00 48.00 179 GLU A O 1
ATOM 1443 N N . ALA A 1 180 ? -19.574 4.835 -4.401 1.00 42.41 180 ALA A N 1
ATOM 1444 C CA . ALA A 1 180 ? -19.575 5.746 -5.528 1.00 42.41 180 ALA A CA 1
ATOM 1445 C C . ALA A 1 180 ? -19.868 7.178 -5.062 1.00 42.41 180 ALA A C 1
ATOM 1447 O O . ALA A 1 180 ? -21.021 7.542 -4.831 1.00 42.41 180 ALA A O 1
ATOM 1448 N N . ALA A 1 181 ? -18.825 8.005 -4.967 1.00 44.56 181 ALA A N 1
ATOM 1449 C CA . ALA A 1 181 ? -18.932 9.441 -4.765 1.00 44.56 181 ALA A CA 1
ATOM 1450 C C . ALA A 1 181 ? -19.418 10.072 -6.077 1.00 44.56 181 ALA A C 1
ATOM 1452 O O . ALA A 1 181 ? -18.723 10.827 -6.752 1.00 44.56 181 ALA A O 1
ATOM 1453 N N . ARG A 1 182 ? -20.619 9.685 -6.506 1.00 44.28 182 ARG A N 1
ATOM 1454 C CA . ARG A 1 182 ? -21.326 10.253 -7.648 1.00 44.28 182 ARG A CA 1
ATOM 1455 C C . ARG A 1 182 ? -22.689 10.727 -7.177 1.00 44.28 182 ARG A C 1
ATOM 1457 O O . ARG A 1 182 ? -23.723 10.169 -7.518 1.00 44.28 182 ARG A O 1
ATOM 1464 N N . GLY A 1 183 ? -22.658 11.788 -6.383 1.00 53.88 183 GLY A N 1
ATOM 1465 C CA . GLY A 1 183 ? -23.823 12.597 -6.073 1.00 53.88 183 GLY A CA 1
ATOM 1466 C C . GLY A 1 183 ? -23.432 13.774 -5.183 1.00 53.88 183 GLY A C 1
ATOM 1467 O O . GLY A 1 183 ? -22.714 13.559 -4.207 1.00 53.88 183 GLY A O 1
ATOM 1468 N N . PRO A 1 184 ? -23.859 15.013 -5.487 1.00 52.88 184 PRO A N 1
ATOM 1469 C CA . PRO A 1 184 ? -23.681 16.119 -4.557 1.00 52.88 184 PRO A CA 1
ATOM 1470 C C . PRO A 1 184 ? -24.385 15.791 -3.236 1.00 52.88 184 PRO A C 1
ATOM 1472 O O . PRO A 1 184 ? -25.539 15.349 -3.231 1.00 52.88 184 PRO A O 1
ATOM 1475 N N . VAL A 1 185 ? -23.695 16.019 -2.116 1.00 62.81 185 V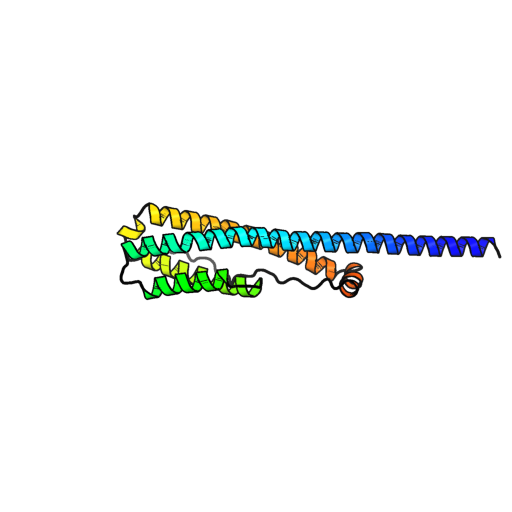AL A N 1
ATOM 1476 C CA . VAL A 1 185 ? -24.288 15.942 -0.777 1.00 62.81 185 VAL A CA 1
ATOM 1477 C C . VAL A 1 185 ? -25.407 16.979 -0.719 1.00 62.81 185 VAL A C 1
ATOM 1479 O O . VAL A 1 185 ? -25.152 18.183 -0.746 1.00 62.81 185 VAL A O 1
ATOM 1482 N N . LYS A 1 186 ? -26.665 16.527 -0.686 1.00 53.53 186 LYS A N 1
ATOM 1483 C CA . LYS A 1 186 ? -27.807 17.416 -0.453 1.00 53.53 186 LYS A CA 1
ATOM 1484 C C . LYS A 1 186 ? -27.773 17.848 1.007 1.00 53.53 186 LYS A C 1
ATOM 1486 O O . LYS A 1 186 ? -28.294 17.148 1.871 1.00 53.53 186 LYS A O 1
ATOM 1491 N N . VAL A 1 187 ? -27.156 18.993 1.271 1.00 59.75 187 VAL A N 1
ATOM 1492 C CA . VAL A 1 187 ? -27.280 19.671 2.560 1.00 59.75 187 VAL A CA 1
ATOM 1493 C C . VAL A 1 187 ? -28.721 20.171 2.661 1.00 59.75 187 VAL A C 1
ATOM 1495 O O . VAL A 1 187 ? -29.139 21.026 1.880 1.00 59.75 187 VAL A O 1
ATOM 1498 N N . LYS A 1 188 ? -29.506 19.586 3.568 1.00 52.03 188 LYS A N 1
ATOM 1499 C CA . LYS A 1 188 ? -30.771 20.176 4.011 1.00 52.03 188 LYS A CA 1
ATOM 1500 C C . LYS A 1 188 ? -30.461 21.040 5.231 1.00 52.03 188 LYS A C 1
ATOM 1502 O O . LYS A 1 188 ? -29.880 20.524 6.183 1.00 52.03 188 LYS A O 1
ATOM 1507 N N . PHE A 1 189 ? -30.803 22.322 5.145 1.00 54.44 189 PHE A N 1
ATOM 1508 C CA . PHE A 1 189 ? -30.973 23.190 6.309 1.00 54.44 189 PHE A CA 1
ATOM 1509 C C . PHE A 1 189 ? -32.300 22.863 6.995 1.00 54.44 189 PHE A C 1
ATOM 1511 O O . PHE A 1 189 ? -33.238 22.452 6.268 1.00 54.44 189 PHE A O 1
#

pLDDT: mean 91.05, std 10.8, range [42.41, 98.38]

Sequence (189 aa):
MVIGLIILIVVIVGGVLLVLGIGIGTYNSMVSLRNRVDNSWHQIDVQLRKRYDLIPNLVETVKGYAKHEKETLEKVIAARKTGIDAKTVKDQAKAENMITDTLKSLFAVSERYPDLKADAHFTRLMEQLNGIESNIAYARQFFNDMVMKFNTRIQTFPGNIFAKMFNFLKKDYFEIKEEAARGPVKVKF

Foldseek 3Di:
DVVVVVVVVVVVVVVVVVVVVVLVVLVVVLVVLVVQLVVLVVQLVVLLVVLLVLLVVLLVLLCVQPVVCVVLSVQLNVLSVQCVPDDALVSNLVSVLSNVVSVVVVVVSCVVGVVSVPDPSNVVSVVVNVVSVVSSVVSLVSSQVSLVVSQCSCVDPPNVVSCVVVVVDRGDGNDHDDPPPPDPDPDDD

Secondary structure (DSSP, 8-state):
-HHHHHHHHHHHHHHHHHHHHHHHHHHHHHHHHHHHHHHHHHHHHHHHHHHHHHHHHHHHHHHHH-TT-HHHHHHHHHHHHHHHH--SHHHHHHHHHHHHHHHHHHHHHHHH-HHHHT-HHHHHHHHHHHHHHHHHHHHHHHHHHHHHHHHHHHHSTTHHHHHHHTT-PPPPP---------S------

Solvent-accessible surface area (backbone atoms only — not comparable to full-atom values): 10320 Å² total; per-residue (Å²): 112,69,68,62,52,52,54,51,50,52,53,51,53,52,52,51,54,51,53,49,52,53,47,53,55,46,52,53,51,50,54,52,32,50,53,48,27,54,50,31,46,52,58,33,51,57,42,52,50,54,51,55,68,46,47,61,60,52,48,55,55,46,46,76,71,44,71,86,47,52,70,62,50,50,49,41,53,51,26,46,48,46,44,70,68,39,85,44,61,63,46,32,25,54,23,48,46,50,38,54,54,39,50,53,52,50,53,58,49,35,72,75,33,62,71,50,55,66,29,68,67,53,48,50,52,52,51,53,47,53,52,40,52,53,50,40,53,54,34,39,52,55,25,36,52,33,32,47,54,36,40,48,46,38,66,35,88,74,28,37,60,54,16,65,76,70,68,59,70,81,66,80,64,67,64,63,86,67,76,79,90,78,70,83,83,80,82,77,131

Nearest PDB structures (foldseek):
  2etd-assembly1_A  TM=9.422E-01  e=1.906E-10  Thermotoga maritima MSB8
  6ewy-assembly1_A  TM=5.098E-01  e=2.840E+00  Mycobacterium tuberculosis H37Rv
  4ilo-assembly1_A  TM=3.077E-01  e=1.876E+00  Chlamydia trachomatis L2/434/Bu
  7p5c-assembly1_B  TM=3.017E-01  e=2.081E+00  Homo sapiens
  7p5j-assembly1_B  TM=2.743E-01  e=2.308E+00  Homo sapiens

Mean predicted aligned error: 6.26 Å